Protein 1I4J (pdb70)

Radius of gyration: 19.35 Å; Cα contacts (8 Å, |Δi|>4): 471; chains: 2; bounding box: 38×65×51 Å

Sequence (220 aa):
MEAKAIARYVRISPRKVRLVVDLIRGKSLEEARNILRYTNKRGAYFVAKVLESAAANAVNNHDALEDRLYVKAAYVDEGPAVLPRARGRADIIKKRTSHITVILGEKHGKMEAKAIARYVRISPRKVRLVVDLIRGKSLEEARNILRYTNKRGAYFVAKVLESAAANAVNNHDALEDRLYVKAAYVDEGPAVLPRARGRADIIKKRTSHITVILGEKHGK

Nearest PDB structures (foldseek):
  1i4j-assembly1_B  TM=1.009E+00  e=7.864E-23  Thermus thermophilus
  6buw-assembly1_RW  TM=8.714E-01  e=1.299E-19  Thermus thermophilus HB8
  7nhn-assembly1_V  TM=8.881E-01  e=2.469E-14  Listeria monocytogenes EGD-e
  7asm-assembly1_Q  TM=8.779E-01  e=3.647E-14  Staphylococcus aureus
  6wru-assembly1_E  TM=8.868E-01  e=6.134E-14  Staphylococcus aureus

Organism: Thermus thermophilus (NCBI:txid274)

B-factor: mean 37.84, std 22.75, range [10.23, 116.81]

CATH classification: 3.90.470.10

InterPro domains:
  IPR001063 Large ribosomal subunit protein uL22 [PF00237] (5-107)
  IPR001063 Large ribosomal subunit protein uL22 [cd00336] (3-107)
  IPR005727 Large ribosomal subunit protein uL22, bacterial/chloroplast-type [MF_01331_B] (1-110)
  IPR005727 Large ribosomal subunit protein uL22, bacterial/chloroplast-type [TIGR01044] (5-106)
  IPR018260 Large ribosomal subunit protein uL22, conserved site [PS00464] (83-107)
  IPR036394 Ribosomal protein uL22 superfamily [G3DSA:3.90.470.10] (1-113)
  IPR036394 Ribosomal protein uL22 superfamily [SSF54843] (1-110)
  IPR047867 Large ribosomal subunit protein uL22, bacteria/organella [PTHR13501] (2-111)

Structure (mmCIF, N/CA/C/O backbone):
data_1I4J
#
_entry.id   1I4J
#
_cell.length_a   31.880
_cell.length_b   86.590
_cell.length_c   38.960
_cell.angle_alpha   90.00
_cell.angle_beta   104.47
_cell.angle_gamma   90.00
#
_symmetry.space_group_name_H-M   'P 1 21 1'
#
loop_
_entity.id
_entity.type
_entity.pdbx_description
1 polymer '50S RIBOSOMAL PROTEIN L22'
2 water water
#
loop_
_atom_site.group_PDB
_atom_site.id
_atom_site.type_symbol
_atom_site.label_atom_id
_atom_site.label_alt_id
_atom_site.label_comp_id
_atom_site.label_asym_id
_atom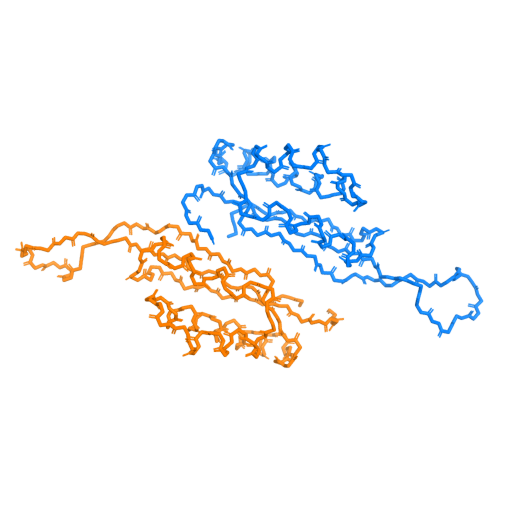_site.label_entity_id
_atom_site.label_seq_id
_atom_site.pdbx_PDB_ins_code
_atom_site.Cartn_x
_atom_site.Cartn_y
_atom_site.Cartn_z
_atom_site.occupancy
_atom_site.B_iso_or_equiv
_atom_site.auth_seq_id
_atom_site.auth_comp_id
_atom_site.auth_asym_id
_atom_site.auth_atom_id
_atom_site.pdbx_PDB_model_num
ATOM 1 N N . MET A 1 1 ? -46.659 5.205 0.191 1.00 29.86 1 MET A N 1
ATOM 2 C CA . MET A 1 1 ? -45.659 4.547 1.071 1.00 48.64 1 MET A CA 1
ATOM 3 C C . MET A 1 1 ? -44.495 5.492 1.306 1.00 45.76 1 MET A C 1
ATOM 4 O O . MET A 1 1 ? -43.401 5.281 0.783 1.00 61.30 1 MET A O 1
ATOM 9 N N . GLU A 1 2 ? -44.730 6.540 2.085 1.00 43.64 2 GLU A N 1
ATOM 10 C CA . GLU A 1 2 ? -43.673 7.498 2.367 1.00 44.03 2 GLU A CA 1
ATOM 11 C C . GLU A 1 2 ? -42.580 6.887 3.237 1.00 31.68 2 GLU A C 1
ATOM 12 O O . GLU A 1 2 ? -41.487 6.600 2.749 1.00 25.69 2 GLU A O 1
ATOM 18 N N . ALA A 1 3 ? -42.880 6.666 4.516 1.00 25.61 3 ALA A N 1
ATOM 19 C CA . ALA A 1 3 ? -41.890 6.099 5.431 1.00 21.23 3 ALA A CA 1
ATOM 20 C C . ALA A 1 3 ? -42.415 4.798 6.005 1.00 20.89 3 ALA A C 1
ATOM 21 O O . ALA A 1 3 ? -43.451 4.784 6.672 1.00 20.78 3 ALA A O 1
ATOM 23 N N . LYS A 1 4 ? -41.697 3.711 5.756 1.00 23.66 4 LYS A N 1
ATOM 24 C CA . LYS A 1 4 ? -42.127 2.397 6.226 1.00 26.39 4 LYS A CA 1
ATOM 25 C C . LYS A 1 4 ? -41.145 1.700 7.158 1.00 35.59 4 LYS A C 1
ATOM 26 O O . LYS A 1 4 ? -39.942 1.784 6.964 1.00 26.14 4 LYS A O 1
ATOM 32 N N . ALA A 1 5 ? -41.666 1.005 8.167 1.00 21.57 5 ALA A N 1
ATOM 33 C CA . ALA A 1 5 ? -40.814 0.242 9.085 1.00 20.52 5 ALA A CA 1
ATOM 34 C C . ALA A 1 5 ? -41.514 -1.095 9.303 1.00 21.75 5 ALA A C 1
ATOM 35 O O . ALA A 1 5 ? -42.741 -1.189 9.201 1.00 18.41 5 ALA A O 1
ATOM 37 N N . ILE A 1 6 ? -40.726 -2.129 9.570 1.00 18.39 6 ILE A N 1
ATOM 38 C CA . ILE A 1 6 ? -41.255 -3.460 9.756 1.00 27.10 6 ILE A CA 1
ATOM 39 C C . ILE A 1 6 ? -40.568 -4.120 10.930 1.00 25.79 6 ILE A C 1
ATOM 40 O O . ILE A 1 6 ? -39.386 -3.885 11.186 1.00 35.22 6 ILE A O 1
ATOM 45 N N . ALA A 1 7 ? -41.326 -4.931 11.651 1.00 22.73 7 ALA A N 1
ATOM 46 C CA . ALA A 1 7 ? -40.775 -5.692 12.757 1.00 22.24 7 ALA A CA 1
ATOM 47 C C . ALA A 1 7 ? -41.082 -7.115 12.346 1.00 24.06 7 ALA A C 1
ATOM 48 O O . ALA A 1 7 ? -42.237 -7.444 12.106 1.00 23.80 7 ALA A O 1
ATOM 50 N N . ARG A 1 8 ? -40.054 -7.955 12.253 1.00 26.06 8 ARG A N 1
ATOM 51 C CA . ARG A 1 8 ? -40.249 -9.345 11.856 1.00 24.23 8 ARG A CA 1
ATOM 52 C C . ARG A 1 8 ? -40.054 -10.303 13.026 1.00 27.87 8 ARG A C 1
ATOM 53 O O . ARG A 1 8 ? -39.370 -9.984 14.008 1.00 26.90 8 ARG A O 1
ATOM 61 N N . TYR A 1 9 ? -40.660 -11.480 12.905 1.00 27.07 9 TYR A N 1
ATOM 62 C CA . TYR A 1 9 ? -40.569 -12.534 13.915 1.00 32.03 9 TYR A CA 1
ATOM 63 C C . TYR A 1 9 ? -41.000 -12.151 15.331 1.00 33.46 9 TYR A C 1
ATOM 64 O O . TYR A 1 9 ? -40.333 -12.499 16.303 1.00 30.64 9 TYR A O 1
ATOM 73 N N . VAL A 1 10 ? -42.120 -11.445 15.446 1.00 23.00 10 VAL A N 1
ATOM 74 C CA . VAL A 1 10 ? -42.646 -11.039 16.751 1.00 19.59 10 VAL A CA 1
ATOM 75 C C . VAL A 1 10 ? -43.372 -12.257 17.299 1.00 22.49 10 VAL A C 1
ATOM 76 O O . VAL A 1 10 ? -44.261 -12.800 16.652 1.00 25.68 10 VAL A O 1
ATOM 80 N N . ARG A 1 11 ? -42.996 -12.696 18.493 1.00 24.34 11 ARG A N 1
ATOM 81 C CA . ARG A 1 11 ? -43.601 -13.892 19.039 1.00 29.73 11 ARG A CA 1
ATOM 82 C C . ARG A 1 11 ? -44.982 -13.747 19.645 1.00 30.50 11 ARG A C 1
ATOM 83 O O . ARG A 1 11 ? -45.227 -14.153 20.786 1.00 29.64 11 ARG A O 1
ATOM 91 N N . ILE A 1 12 ? -45.883 -13.164 18.864 1.00 26.11 12 ILE A N 1
ATOM 92 C CA . ILE A 1 12 ? -47.269 -13.000 19.278 1.00 24.69 12 ILE A CA 1
ATOM 93 C C . ILE A 1 12 ? -48.133 -13.405 18.098 1.00 26.78 12 ILE A C 1
ATOM 94 O O . ILE A 1 12 ? -47.798 -13.125 16.960 1.00 25.23 12 ILE A O 1
ATOM 99 N N . SER A 1 13 ? -49.235 -14.082 18.378 1.00 29.70 13 SER A N 1
ATOM 100 C CA . SER A 1 13 ? -50.151 -14.527 17.342 1.00 26.24 13 SER A CA 1
ATOM 101 C C . SER A 1 13 ? -50.698 -13.362 16.508 1.00 25.58 13 SER A C 1
ATOM 102 O O . SER A 1 13 ? -51.151 -12.356 17.052 1.00 25.31 13 SER A O 1
ATOM 105 N N . PRO A 1 14 ? -50.654 -13.492 15.174 1.00 24.31 14 PRO A N 1
ATOM 106 C CA . PRO A 1 14 ? -51.143 -12.482 14.229 1.00 22.50 14 PRO A CA 1
ATOM 107 C C . PRO A 1 14 ? -52.545 -11.998 14.613 1.00 25.02 14 PRO A C 1
ATOM 108 O O . PRO A 1 14 ? -52.833 -10.800 14.563 1.00 22.01 14 PRO A O 1
ATOM 112 N N . ARG A 1 15 ? -53.417 -12.937 14.985 1.00 27.58 15 ARG A N 1
ATOM 113 C CA . ARG A 1 15 ? -54.788 -12.592 15.357 1.00 28.76 15 ARG A CA 1
ATOM 114 C C . ARG A 1 15 ? -54.813 -11.578 16.509 1.00 31.63 15 ARG A C 1
ATOM 115 O O . ARG A 1 15 ? -55.625 -10.644 16.512 1.00 30.15 15 ARG A O 1
ATOM 123 N N . LYS A 1 16 ? -53.923 -11.761 17.477 1.00 24.34 16 LYS A N 1
ATOM 124 C CA . LYS A 1 16 ? -53.842 -10.847 18.612 1.00 30.14 16 LYS A CA 1
ATOM 125 C C . LYS A 1 16 ? -53.260 -9.489 18.228 1.00 26.30 16 LYS A C 1
ATOM 126 O O . LYS A 1 16 ? -53.767 -8.447 18.647 1.00 22.91 16 LYS A O 1
ATOM 132 N N . VAL A 1 17 ? -52.194 -9.491 17.434 1.00 19.28 17 VAL A N 1
ATOM 133 C CA . VAL A 1 17 ? -51.573 -8.226 17.033 1.00 27.77 17 VAL A CA 1
ATOM 134 C C . VAL A 1 17 ? -52.475 -7.411 16.104 1.00 21.43 17 VAL A C 1
ATOM 135 O O . VAL A 1 17 ? -52.432 -6.170 16.084 1.00 19.52 17 VAL A O 1
ATOM 139 N N . ARG A 1 18 ? -53.313 -8.104 15.341 1.00 16.51 18 ARG A N 1
ATOM 140 C CA . ARG A 1 18 ? -54.209 -7.410 14.424 1.00 23.98 18 ARG A CA 1
ATOM 141 C C . ARG A 1 18 ? -55.180 -6.496 15.146 1.00 22.14 18 ARG A C 1
ATOM 142 O O . ARG A 1 18 ? -55.548 -5.436 14.627 1.00 22.53 18 ARG A O 1
ATOM 150 N N . LEU A 1 19 ? -55.581 -6.905 16.347 1.00 26.50 19 LEU A N 1
ATOM 151 C CA . LEU A 1 19 ? -56.519 -6.127 17.142 1.00 29.29 19 LEU A CA 1
ATOM 152 C C . LEU A 1 19 ? -55.888 -4.794 17.531 1.00 36.31 19 LEU A C 1
ATOM 153 O O . LEU A 1 19 ? -56.592 -3.816 17.770 1.00 33.29 19 LEU A O 1
ATOM 158 N N . VAL A 1 20 ? -54.560 -4.760 17.594 1.00 17.36 20 VAL A N 1
ATOM 159 C CA . VAL A 1 20 ? -53.859 -3.530 17.949 1.00 17.34 20 VAL A CA 1
ATOM 160 C C . VAL A 1 20 ? -53.675 -2.613 16.744 1.00 23.62 20 VAL A C 1
ATOM 161 O O . VAL A 1 20 ? -53.965 -1.423 16.818 1.00 19.94 20 VAL A O 1
ATOM 165 N N . VAL A 1 21 ? -53.204 -3.153 15.623 1.00 25.03 21 VAL A N 1
ATOM 166 C CA . VAL A 1 21 ? -52.986 -2.301 14.459 1.00 21.79 21 VAL A CA 1
ATOM 167 C C . VAL A 1 21 ? -54.277 -1.700 13.927 1.00 20.20 21 VAL A C 1
ATOM 168 O O . VAL A 1 21 ? -54.264 -0.599 13.363 1.00 22.51 21 VAL A O 1
ATOM 172 N N . ASP A 1 22 ? -55.398 -2.403 14.117 1.00 21.97 22 ASP A N 1
ATOM 173 C CA . ASP A 1 22 ? -56.685 -1.884 13.660 1.00 23.99 22 ASP A CA 1
ATOM 174 C C . ASP A 1 22 ? -57.017 -0.560 14.372 1.00 26.51 22 ASP A C 1
ATOM 175 O O . ASP A 1 22 ? -57.703 0.295 13.816 1.00 28.78 22 ASP A O 1
ATOM 180 N N . LEU A 1 23 ? -56.528 -0.403 15.599 1.00 22.33 23 LEU A N 1
ATOM 181 C CA . LEU A 1 23 ? -56.785 0.797 16.404 1.00 20.19 23 LEU A CA 1
ATOM 182 C C . LEU A 1 23 ? -56.100 2.070 15.920 1.00 21.18 23 LEU A C 1
ATOM 183 O O . LEU A 1 23 ? -56.624 3.168 16.104 1.00 20.82 23 LEU A O 1
ATOM 188 N N . ILE A 1 24 ? -54.927 1.933 15.317 1.00 18.91 24 ILE A N 1
ATOM 189 C CA . ILE A 1 24 ? -54.182 3.112 14.881 1.00 18.60 24 ILE A CA 1
ATOM 190 C C . ILE A 1 24 ? -54.243 3.459 13.395 1.00 22.37 24 ILE A C 1
ATOM 191 O O . ILE A 1 24 ? -53.792 4.542 12.983 1.00 20.61 24 ILE A O 1
ATOM 196 N N . ARG A 1 25 ? -54.780 2.557 12.586 1.00 22.77 25 ARG A N 1
ATOM 197 C CA . ARG A 1 25 ? -54.851 2.820 11.154 1.00 25.40 25 ARG A CA 1
ATOM 198 C C . ARG A 1 25 ? -55.596 4.128 10.876 1.00 22.38 25 ARG A C 1
ATOM 199 O O . ARG A 1 25 ? -56.670 4.378 11.433 1.00 24.19 25 ARG A O 1
ATOM 207 N N . GLY A 1 26 ? -55.005 4.974 10.043 1.00 24.25 26 GLY A N 1
ATOM 208 C CA . GLY A 1 26 ? -55.635 6.235 9.688 1.00 25.20 26 GLY A CA 1
ATOM 209 C C . GLY A 1 26 ? -55.511 7.372 10.685 1.00 27.72 26 GLY A C 1
ATOM 210 O O . GLY A 1 26 ? -55.890 8.503 10.379 1.00 29.07 26 GLY A O 1
ATOM 211 N N . LYS A 1 27 ? -54.975 7.103 11.869 1.00 25.08 27 LYS A N 1
ATOM 212 C CA . LYS A 1 27 ? -54.847 8.161 12.876 1.00 23.26 27 LYS A CA 1
ATOM 213 C C . LYS A 1 27 ? -53.582 8.981 12.705 1.00 20.66 27 LYS A C 1
ATOM 214 O O . LYS A 1 27 ? -52.609 8.525 12.096 1.00 26.03 27 LYS A O 1
ATOM 220 N N . SER A 1 28 ? -53.586 10.186 13.264 1.00 22.53 28 SER A N 1
ATOM 221 C CA . SER A 1 28 ? -52.403 11.030 13.208 1.00 27.96 28 SER A CA 1
ATOM 222 C C . SER A 1 28 ? -51.365 10.327 14.082 1.00 22.19 28 SER A C 1
ATOM 223 O O . SER A 1 28 ? -51.719 9.513 14.940 1.00 21.30 28 SER A O 1
ATOM 226 N N . LEU A 1 29 ? -50.092 10.649 13.877 1.00 21.07 29 LEU A N 1
ATOM 227 C CA . LEU A 1 29 ? -49.037 10.031 14.663 1.00 30.42 29 LEU A CA 1
ATOM 228 C C . LEU A 1 29 ? -49.221 10.301 16.159 1.00 27.39 29 LEU A C 1
ATOM 229 O O . LEU A 1 29 ? -49.074 9.403 16.991 1.00 20.06 29 LEU A O 1
ATOM 234 N N . GLU A 1 30 ? -49.572 11.531 16.513 1.00 17.31 30 GLU A N 1
ATOM 235 C CA . GLU A 1 30 ? -49.720 11.858 17.927 1.00 20.91 30 GLU A CA 1
ATOM 236 C C . GLU A 1 30 ? -50.864 11.080 18.588 1.00 18.20 30 GLU A C 1
ATOM 237 O O . GLU A 1 30 ? -50.728 10.611 19.728 1.00 19.20 30 GLU A O 1
ATOM 243 N N . GLU A 1 31 ? -51.969 10.915 17.868 1.00 18.24 31 GLU A N 1
ATOM 244 C CA . GLU A 1 31 ? -53.108 10.199 18.430 1.00 17.34 31 GLU A CA 1
ATOM 245 C C . GLU A 1 31 ? -52.812 8.712 18.537 1.00 20.44 31 GLU A C 1
ATOM 246 O O . GLU A 1 31 ? -53.225 8.064 19.502 1.00 18.10 31 GLU A O 1
ATOM 252 N N . ALA A 1 32 ? -52.078 8.172 17.566 1.00 16.71 32 ALA A N 1
ATOM 253 C CA . ALA A 1 32 ? -51.732 6.757 17.610 1.00 16.15 32 ALA A CA 1
ATOM 254 C C . ALA A 1 32 ? -50.864 6.486 18.836 1.00 18.67 32 ALA A C 1
ATOM 255 O O . ALA A 1 32 ? -51.005 5.449 19.481 1.00 16.43 32 ALA A O 1
ATOM 257 N N . ARG A 1 33 ? -49.962 7.414 19.156 1.00 21.19 33 ARG A N 1
ATOM 258 C CA . ARG A 1 33 ? -49.105 7.243 20.326 1.00 21.50 33 ARG A CA 1
ATOM 259 C C . ARG A 1 33 ? -49.918 7.132 21.615 1.00 18.43 33 ARG A C 1
ATOM 260 O O . ARG A 1 33 ? -49.638 6.278 22.466 1.00 19.17 33 ARG A O 1
ATOM 268 N N . ASN A 1 34 ? -50.914 7.997 21.762 1.00 15.00 34 ASN A N 1
ATOM 269 C CA . ASN A 1 34 ? -51.765 7.997 22.949 1.00 15.92 34 ASN A CA 1
ATOM 270 C C . ASN A 1 34 ? -52.630 6.738 22.976 1.00 15.05 34 ASN A C 1
ATOM 271 O O . ASN A 1 34 ? -52.876 6.161 24.036 1.00 18.03 34 ASN A O 1
ATOM 276 N N . ILE A 1 35 ? -53.084 6.296 21.810 1.00 17.07 35 ILE A N 1
ATOM 277 C CA . ILE A 1 35 ? -53.904 5.094 21.760 1.00 20.43 35 ILE A CA 1
ATOM 278 C C . ILE A 1 35 ? -53.110 3.890 22.291 1.00 21.12 35 ILE A C 1
ATOM 279 O O . ILE A 1 35 ? -53.624 3.086 23.091 1.00 22.55 35 ILE A O 1
ATOM 284 N N . LEU A 1 36 ? -51.859 3.768 21.851 1.00 12.34 36 LEU A N 1
ATOM 285 C CA . LEU A 1 36 ? -51.025 2.652 22.266 1.00 16.47 36 LEU A CA 1
ATOM 286 C C . LEU A 1 36 ? -50.643 2.707 23.747 1.00 20.14 36 LEU A C 1
ATOM 287 O O . LEU A 1 36 ? -50.501 1.670 24.404 1.00 22.44 36 LEU A O 1
ATOM 292 N N . ARG A 1 37 ? -50.502 3.914 24.277 1.00 18.73 37 ARG A N 1
ATOM 293 C CA . ARG A 1 37 ? -50.139 4.084 25.671 1.00 20.82 37 ARG A CA 1
ATOM 294 C C . ARG A 1 37 ? -51.287 3.626 26.575 1.00 22.76 37 ARG A C 1
ATOM 295 O O . ARG A 1 37 ? -51.068 3.014 27.631 1.00 24.27 37 ARG A O 1
ATOM 303 N N . TYR A 1 38 ? -52.516 3.898 26.152 1.00 17.49 38 TYR A N 1
ATOM 304 C CA . TYR A 1 38 ? -53.680 3.534 26.964 1.00 23.45 38 TYR A CA 1
ATOM 305 C C . TYR A 1 38 ? -54.332 2.204 26.655 1.00 30.55 38 TYR A C 1
ATOM 306 O O . TYR A 1 38 ? -55.229 1.767 27.384 1.00 35.04 38 TYR A O 1
ATOM 315 N N . THR A 1 39 ? -53.902 1.545 25.588 1.00 22.08 39 THR A N 1
ATOM 316 C CA . THR A 1 39 ? -54.510 0.268 25.261 1.00 23.31 39 THR A CA 1
ATOM 317 C C . THR A 1 39 ? -53.854 -0.805 26.127 1.00 29.83 39 THR A C 1
ATOM 318 O O . THR A 1 39 ? -52.634 -0.801 26.334 1.00 39.54 39 THR A O 1
ATOM 322 N N . ASN A 1 40 ? -54.670 -1.713 26.644 1.00 30.06 40 ASN A N 1
ATOM 323 C CA . ASN A 1 40 ? -54.173 -2.782 27.494 1.00 30.41 40 ASN A CA 1
ATOM 324 C C . ASN A 1 40 ? -54.274 -4.125 26.775 1.00 34.71 40 ASN A C 1
ATOM 325 O O . ASN A 1 40 ? -54.818 -5.099 27.303 1.00 29.97 40 ASN A O 1
ATOM 330 N N . LYS A 1 41 ? -53.736 -4.161 25.561 1.00 27.83 41 LYS A N 1
ATOM 331 C CA . LYS A 1 41 ? -53.753 -5.366 24.734 1.00 28.64 41 LYS A CA 1
ATOM 332 C C . LYS A 1 41 ? -52.344 -5.851 24.480 1.00 34.47 41 LYS A C 1
ATOM 333 O O . LYS A 1 41 ? -51.422 -5.049 24.308 1.00 33.24 41 LYS A O 1
ATOM 339 N N . ARG A 1 42 ? -52.166 -7.167 24.444 1.00 29.62 42 ARG A N 1
ATOM 340 C CA . ARG A 1 42 ? -50.839 -7.699 24.198 1.00 34.04 42 ARG A CA 1
ATOM 341 C C . ARG A 1 42 ? -50.426 -7.326 22.790 1.00 28.84 42 ARG A C 1
ATOM 342 O O . ARG A 1 42 ? -51.239 -7.362 21.862 1.00 26.99 42 ARG A O 1
ATOM 350 N N . GLY A 1 43 ? -49.162 -6.949 22.640 1.00 26.10 43 GLY A N 1
ATOM 351 C CA . GLY A 1 43 ? -48.659 -6.569 21.331 1.00 23.59 43 GLY A CA 1
ATOM 352 C C . GLY A 1 43 ? -48.508 -5.064 21.158 1.00 21.51 43 GLY A C 1
ATOM 353 O O . GLY A 1 43 ? -47.833 -4.613 20.238 1.00 21.75 43 GLY A O 1
ATOM 354 N N . ALA A 1 44 ? -49.130 -4.288 22.039 1.00 20.57 44 ALA A N 1
ATOM 355 C CA . ALA A 1 44 ? -49.059 -2.837 21.971 1.00 26.23 44 ALA A CA 1
ATOM 356 C C . ALA A 1 44 ? -47.614 -2.344 21.954 1.00 23.76 44 ALA A C 1
ATOM 357 O O . ALA A 1 44 ? -47.278 -1.409 21.224 1.00 19.97 44 ALA A O 1
ATOM 359 N N . TYR A 1 45 ? -46.758 -2.964 22.761 1.00 21.15 45 TYR A N 1
ATOM 360 C CA . TYR A 1 45 ? -45.360 -2.555 22.802 1.00 22.92 45 TYR A CA 1
ATOM 361 C C . TYR A 1 45 ? -44.633 -2.723 21.469 1.00 16.34 45 TYR A C 1
ATOM 362 O O . TYR A 1 45 ? -43.871 -1.855 21.062 1.00 21.32 45 TYR A O 1
ATOM 371 N N . PHE A 1 46 ? -44.855 -3.849 20.797 1.00 17.45 46 PHE A N 1
ATOM 372 C CA . PHE A 1 46 ? -44.176 -4.105 19.543 1.00 15.80 46 PHE A CA 1
ATOM 373 C C . PHE A 1 46 ? -44.702 -3.176 18.453 1.00 17.47 46 PHE A C 1
ATOM 374 O O . PHE A 1 46 ? -43.945 -2.722 17.605 1.00 18.74 46 PHE A O 1
ATOM 382 N N . VAL A 1 47 ? -45.995 -2.880 18.490 1.00 17.70 47 VAL A N 1
ATOM 383 C CA . VAL A 1 47 ? -46.563 -1.972 17.496 1.00 12.67 47 VAL A CA 1
ATOM 384 C C . VAL A 1 47 ? -45.988 -0.572 17.722 1.00 14.71 47 VAL A C 1
ATOM 385 O O . VAL A 1 47 ? -45.653 0.145 16.776 1.00 18.37 47 VAL A O 1
ATOM 389 N N . ALA A 1 48 ? -45.871 -0.193 18.989 1.00 12.20 48 ALA A N 1
ATOM 390 C CA . ALA A 1 48 ? -45.359 1.124 19.330 1.00 10.23 48 ALA A CA 1
ATOM 391 C C . ALA A 1 48 ? -43.927 1.255 18.825 1.00 15.33 48 ALA A C 1
ATOM 392 O O . ALA A 1 48 ? -43.520 2.313 18.341 1.00 18.12 48 ALA A O 1
ATOM 394 N N . LYS A 1 49 ? -43.160 0.175 18.946 1.00 12.97 49 LYS A N 1
ATOM 395 C CA . LYS A 1 49 ? -41.770 0.215 18.520 1.00 20.09 49 LYS A CA 1
ATOM 396 C C . LYS A 1 49 ? -41.648 0.417 17.023 1.00 19.91 49 LYS A C 1
ATOM 397 O O . LYS A 1 49 ? -40.789 1.174 16.557 1.00 17.32 49 LYS A O 1
ATOM 403 N N . VAL A 1 50 ? -42.468 -0.296 16.260 1.00 14.12 50 VAL A N 1
ATOM 404 C CA . VAL A 1 50 ? -42.436 -0.140 14.805 1.00 11.96 50 VAL A CA 1
ATOM 405 C C . VAL A 1 50 ? -42.888 1.275 14.422 1.00 16.44 50 VAL A C 1
ATOM 406 O O . VAL A 1 50 ? -42.306 1.897 13.532 1.00 20.32 50 VAL A O 1
ATOM 410 N N . LEU A 1 51 ? -43.903 1.800 15.106 1.00 14.67 51 LEU A N 1
ATOM 411 C CA . LEU A 1 51 ? -44.395 3.154 14.816 1.00 14.61 51 LEU A CA 1
ATOM 412 C C . LEU A 1 51 ? -43.329 4.207 15.066 1.00 25.61 51 LEU A C 1
ATOM 413 O O . LEU A 1 51 ? -43.175 5.174 14.303 1.00 21.86 51 LEU A O 1
ATOM 418 N N . GLU A 1 52 ? -42.593 4.034 16.152 1.00 23.14 52 GLU A N 1
ATOM 419 C CA . GLU A 1 52 ? -41.557 4.986 16.474 1.00 18.49 52 GLU A CA 1
ATOM 420 C C . GLU A 1 52 ? -40.398 4.854 15.496 1.00 17.19 52 GLU A C 1
ATOM 421 O O . GLU A 1 52 ? -39.734 5.838 15.198 1.00 17.23 52 GLU A O 1
ATOM 427 N N . SER A 1 53 ? -40.156 3.656 14.974 1.00 16.73 53 SER A N 1
ATOM 428 C CA . SER A 1 53 ? -39.053 3.525 14.016 1.00 20.69 53 SER A CA 1
ATOM 429 C C . SER A 1 53 ? -39.422 4.238 12.732 1.00 23.69 53 SER A C 1
ATOM 430 O O . SER A 1 53 ? -38.597 4.914 12.113 1.00 19.36 53 SER A O 1
ATOM 433 N N . ALA A 1 54 ? -40.674 4.077 12.332 1.00 17.17 54 ALA A N 1
ATOM 434 C CA . ALA A 1 54 ? -41.169 4.708 11.126 1.00 21.53 54 ALA A CA 1
ATOM 435 C C . ALA A 1 54 ? -41.154 6.220 11.302 1.00 17.72 54 ALA A C 1
ATOM 436 O O . ALA A 1 54 ? -40.818 6.944 10.372 1.00 19.39 54 ALA A O 1
ATOM 438 N N . ALA A 1 55 ? -41.557 6.699 12.479 1.00 14.92 55 ALA A N 1
ATOM 439 C CA . ALA A 1 55 ? -41.574 8.132 12.742 1.00 19.01 55 ALA A CA 1
ATOM 440 C C . ALA A 1 55 ? -40.146 8.699 12.688 1.00 18.22 55 ALA A C 1
ATOM 441 O O . ALA A 1 55 ? -39.924 9.746 12.084 1.00 19.94 55 ALA A O 1
ATOM 443 N N . ALA A 1 56 ? -39.186 8.012 13.302 1.00 21.39 56 ALA A N 1
ATOM 444 C CA . ALA A 1 56 ? -37.800 8.502 13.263 1.00 23.08 56 ALA A CA 1
ATOM 445 C C . ALA A 1 56 ? -37.293 8.591 11.818 1.00 21.01 56 ALA A C 1
ATOM 446 O O . ALA A 1 56 ? -36.641 9.555 11.446 1.00 27.23 56 ALA A O 1
ATOM 448 N N . ASN A 1 57 ? -37.598 7.583 11.011 1.00 21.12 57 ASN A N 1
ATOM 449 C CA . ASN A 1 57 ? -37.158 7.575 9.617 1.00 27.71 57 ASN A CA 1
ATOM 450 C C . ASN A 1 57 ? -37.823 8.704 8.825 1.00 25.57 57 ASN A C 1
ATOM 451 O O . ASN A 1 57 ? -37.178 9.373 8.016 1.00 25.97 57 ASN A O 1
ATOM 456 N N . ALA A 1 58 ? -39.111 8.934 9.081 1.00 18.50 58 ALA A N 1
ATOM 457 C CA . ALA A 1 58 ? -39.849 9.981 8.374 1.00 21.03 58 ALA A CA 1
ATOM 458 C C . ALA A 1 58 ? -39.288 11.385 8.636 1.00 23.67 58 ALA A C 1
ATOM 459 O O . ALA A 1 58 ? -39.078 12.174 7.711 1.00 24.70 58 ALA A O 1
ATOM 461 N N . VAL A 1 59 ? -39.044 11.676 9.905 1.00 21.34 59 VAL A N 1
ATOM 462 C CA . VAL A 1 59 ? -38.557 12.988 10.318 1.00 26.34 59 VAL A CA 1
ATOM 463 C C . VAL A 1 59 ? -37.067 13.208 10.110 1.00 27.33 59 VAL A C 1
ATOM 464 O O . VAL A 1 59 ? -36.663 14.276 9.662 1.00 29.93 59 VAL A O 1
ATOM 468 N N . ASN A 1 60 ? -36.253 12.200 10.406 1.00 21.68 60 ASN A N 1
ATOM 469 C CA . ASN A 1 60 ? -34.807 12.339 10.268 1.00 31.53 60 ASN A CA 1
ATOM 470 C C . ASN A 1 60 ? -34.255 12.201 8.857 1.00 33.68 60 ASN A C 1
ATOM 471 O O . ASN A 1 60 ? -33.303 12.888 8.492 1.00 34.27 60 ASN A O 1
ATOM 476 N N . ASN A 1 61 ? -34.843 11.312 8.069 1.00 29.39 61 ASN A N 1
ATOM 477 C CA . ASN A 1 61 ? -34.356 11.071 6.720 1.00 33.03 61 ASN A CA 1
ATOM 478 C C . ASN A 1 61 ? -35.231 11.638 5.616 1.00 34.94 61 ASN A C 1
ATOM 479 O O . ASN A 1 61 ? -34.725 12.172 4.633 1.00 38.66 61 ASN A O 1
ATOM 484 N N . HIS A 1 62 ? -36.542 11.529 5.768 1.00 27.27 62 HIS A N 1
ATOM 485 C CA . HIS A 1 62 ? -37.445 12.030 4.737 1.00 26.44 62 HIS A CA 1
ATOM 486 C C . HIS A 1 62 ? -37.833 13.480 4.886 1.00 31.26 62 HIS A C 1
ATOM 487 O O . HIS A 1 62 ? -38.645 13.981 4.114 1.00 41.11 62 HIS A O 1
ATOM 494 N N . ASP A 1 63 ? -37.278 14.152 5.885 1.00 36.76 63 ASP A N 1
ATOM 495 C CA . ASP A 1 63 ? -37.591 15.558 6.098 1.00 42.24 63 ASP A CA 1
ATOM 496 C C . ASP A 1 63 ? -39.095 15.818 6.183 1.00 46.57 63 ASP A C 1
ATOM 497 O O . ASP A 1 63 ? -39.562 16.878 5.779 1.00 40.11 63 ASP A O 1
ATOM 502 N N . ALA A 1 64 ? -39.856 14.853 6.690 1.00 38.86 64 ALA A N 1
ATOM 503 C CA . ALA A 1 64 ? -41.302 15.034 6.821 1.00 34.23 64 ALA A CA 1
ATOM 504 C C . ALA A 1 64 ? -41.554 15.707 8.164 1.00 31.52 64 ALA A C 1
ATOM 505 O O . ALA A 1 64 ? -40.718 15.606 9.066 1.00 27.21 64 ALA A O 1
ATOM 507 N N . LEU A 1 65 ? -42.696 16.389 8.294 1.00 33.83 65 LEU A N 1
ATOM 508 C CA . LEU A 1 65 ? -43.058 17.096 9.528 1.00 37.28 65 LEU A CA 1
ATOM 509 C C . LEU A 1 65 ? -43.887 16.223 10.456 1.00 41.93 65 LEU A C 1
ATOM 510 O O . LEU A 1 65 ? -44.964 15.765 10.075 1.00 37.00 65 LEU A O 1
ATOM 515 N N . GLU A 1 66 ? -43.410 16.030 11.683 1.00 38.22 66 GLU A N 1
ATOM 516 C CA . GLU A 1 66 ? -44.118 15.189 12.639 1.00 44.39 66 GLU A CA 1
ATOM 517 C C . GLU A 1 66 ? -45.595 15.573 12.829 1.00 46.48 66 GLU A C 1
ATOM 518 O O . GLU A 1 66 ? -46.455 14.700 12.996 1.00 39.95 66 GLU A O 1
ATOM 524 N N . ASP A 1 67 ? -45.900 16.867 12.777 1.00 40.21 67 ASP A N 1
ATOM 525 C CA . ASP A 1 67 ? -47.277 17.325 12.963 1.00 41.77 67 ASP A CA 1
ATOM 526 C C . ASP A 1 67 ? -48.224 16.946 11.827 1.00 35.57 67 ASP A C 1
ATOM 527 O O . ASP A 1 67 ? -49.449 17.043 11.973 1.00 36.18 67 ASP A O 1
ATOM 532 N N . ARG A 1 68 ? -47.679 16.515 10.694 1.00 26.51 68 ARG A N 1
ATOM 533 C CA . ARG A 1 68 ? -48.538 16.148 9.567 1.00 29.41 68 ARG A CA 1
ATOM 534 C C . ARG A 1 68 ? -48.578 14.652 9.288 1.00 26.55 68 ARG A C 1
ATOM 535 O O . ARG A 1 68 ? -49.329 14.196 8.425 1.00 28.02 68 ARG A O 1
ATOM 543 N N . LEU A 1 69 ? -47.770 13.890 10.013 1.00 27.73 69 LEU A N 1
ATOM 544 C CA . LEU A 1 69 ? -47.709 12.446 9.808 1.00 24.19 69 LEU A CA 1
ATOM 545 C C . LEU A 1 69 ? -48.947 11.723 10.307 1.00 26.93 69 LEU A C 1
ATOM 546 O O . LEU A 1 69 ? -49.511 12.080 11.341 1.00 28.26 69 LEU A O 1
ATOM 551 N N . TYR A 1 70 ? -49.368 10.711 9.557 1.00 20.97 70 TYR A N 1
ATOM 552 C CA . TYR A 1 70 ? -50.506 9.890 9.944 1.00 22.56 70 TYR A CA 1
ATOM 553 C C . TYR A 1 70 ? -50.220 8.463 9.482 1.00 18.61 70 TYR A C 1
ATOM 554 O O . TYR A 1 70 ? -49.382 8.245 8.602 1.00 18.59 70 TYR A O 1
ATOM 563 N N . VAL A 1 71 ? -50.896 7.492 10.087 1.00 19.18 71 VAL A N 1
ATOM 564 C CA . VAL A 1 71 ? -50.696 6.084 9.732 1.00 16.06 71 VAL A CA 1
ATOM 565 C C . VAL A 1 71 ? -51.509 5.734 8.479 1.00 22.25 71 VAL A C 1
ATOM 566 O O . VAL A 1 71 ? -52.703 5.446 8.570 1.00 19.35 71 VAL A O 1
ATOM 570 N N . LYS A 1 72 ? -50.858 5.764 7.316 1.00 20.07 72 LYS A N 1
ATOM 571 C CA . LYS A 1 72 ? -51.536 5.461 6.060 1.00 19.10 72 LYS A CA 1
ATOM 572 C C . LYS A 1 72 ? -51.907 4.003 6.008 1.00 21.56 72 LYS A C 1
ATOM 573 O O . LYS A 1 72 ? -52.948 3.642 5.476 1.00 18.08 72 LYS A O 1
ATOM 579 N N . ALA A 1 73 ? -51.026 3.153 6.524 1.00 19.38 73 ALA A N 1
ATOM 580 C CA . ALA A 1 73 ? -51.293 1.716 6.517 1.00 18.97 73 ALA A CA 1
ATOM 581 C C . ALA A 1 73 ? -50.587 1.047 7.673 1.00 21.52 73 ALA A C 1
ATOM 582 O O . ALA A 1 73 ? -49.538 1.513 8.122 1.00 18.63 73 ALA A O 1
ATOM 584 N N . ALA A 1 74 ? -51.183 -0.036 8.154 1.00 21.80 74 ALA A N 1
ATOM 585 C CA . ALA A 1 74 ? -50.619 -0.818 9.247 1.00 20.31 74 ALA A CA 1
ATOM 586 C C . ALA A 1 74 ? -51.244 -2.195 9.120 1.00 20.32 74 ALA A C 1
ATOM 587 O O . ALA A 1 74 ? -52.477 -2.338 9.146 1.00 19.17 74 ALA A O 1
ATOM 589 N N . TYR A 1 75 ? -50.413 -3.213 8.973 1.00 16.20 75 TYR A N 1
ATOM 590 C CA . TYR A 1 75 ? -50.950 -4.566 8.835 1.00 15.40 75 TYR A CA 1
ATOM 591 C C . TYR A 1 75 ? -49.998 -5.609 9.371 1.00 15.66 75 TYR A C 1
ATOM 592 O O . TYR A 1 75 ? -48.829 -5.323 9.638 1.00 20.42 75 TYR A O 1
ATOM 601 N N . VAL A 1 76 ? -50.503 -6.827 9.498 1.00 19.06 76 VAL A N 1
ATOM 602 C CA . VAL A 1 76 ? -49.731 -7.927 10.052 1.00 16.61 76 VAL A CA 1
ATOM 603 C C . VAL A 1 76 ? -49.701 -9.122 9.107 1.00 23.03 76 VAL A C 1
ATOM 604 O O . VAL A 1 76 ? -50.735 -9.520 8.565 1.00 19.55 76 VAL A O 1
ATOM 608 N N . ASP A 1 77 ? -48.520 -9.695 8.906 1.00 18.80 77 ASP A N 1
ATOM 609 C CA . ASP A 1 77 ? -48.416 -10.873 8.055 1.00 17.80 77 ASP A CA 1
ATOM 610 C C . ASP A 1 77 ? -48.066 -12.052 8.942 1.00 29.61 77 ASP A C 1
ATOM 611 O O . ASP A 1 77 ? -47.480 -11.871 10.005 1.00 21.08 77 ASP A O 1
ATOM 616 N N . GLU A 1 78 ? -48.433 -13.257 8.522 1.00 22.09 78 GLU A N 1
ATOM 617 C CA . GLU A 1 78 ? -48.118 -14.442 9.307 1.00 21.84 78 GLU A CA 1
ATOM 618 C C . GLU A 1 78 ? -46.651 -14.812 9.164 1.00 27.63 78 GLU A C 1
ATOM 619 O O . GLU A 1 78 ? -46.118 -14.856 8.050 1.00 25.71 78 GLU A O 1
ATOM 625 N N . GLY A 1 79 ? -45.988 -15.080 10.284 1.00 23.19 79 GLY A N 1
ATOM 626 C CA . GLY A 1 79 ? -44.585 -15.454 10.207 1.00 21.37 79 GLY A CA 1
ATOM 627 C C . GLY A 1 79 ? -44.402 -16.945 10.459 1.00 23.49 79 GLY A C 1
ATOM 628 O O . GLY A 1 79 ? -45.383 -17.702 10.466 1.00 23.30 79 GLY A O 1
ATOM 629 N N . PRO A 1 80 ? -43.156 -17.396 10.665 1.00 24.20 80 PRO A N 1
ATOM 630 C CA . PRO A 1 80 ? -42.847 -18.805 10.921 1.00 23.72 80 PRO A CA 1
ATOM 631 C C . PRO A 1 80 ? -43.617 -19.338 12.124 1.00 25.47 80 PRO A C 1
ATOM 632 O O . PRO A 1 80 ? -43.993 -18.590 13.026 1.00 21.92 80 PRO A O 1
ATOM 636 N N . ALA A 1 81 ? -43.854 -20.641 12.121 1.00 22.47 81 ALA A N 1
ATOM 637 C CA . ALA A 1 81 ? -44.568 -21.298 13.200 1.00 27.63 81 ALA A CA 1
ATOM 638 C C . ALA A 1 81 ? -43.655 -21.660 14.361 1.00 26.33 81 ALA A C 1
ATOM 639 O O . ALA A 1 81 ? -42.432 -21.691 14.230 1.00 22.61 81 ALA A O 1
ATOM 641 N N . VAL A 1 82 ? -44.267 -21.930 15.506 1.00 20.30 85 VAL A N 1
ATOM 642 C CA . VAL A 1 82 ? -43.525 -22.371 16.682 1.00 25.78 85 VAL A CA 1
ATOM 643 C C . VAL A 1 82 ? -44.100 -23.750 17.022 1.00 24.16 85 VAL A C 1
ATOM 644 O O . VAL A 1 82 ? -45.321 -23.907 17.102 1.00 24.85 85 VAL A O 1
ATOM 648 N N . LEU A 1 83 ? -43.236 -24.752 17.191 1.00 21.99 86 LEU A N 1
ATOM 649 C CA . LEU A 1 83 ? -43.704 -26.087 17.541 1.00 25.50 86 LEU A CA 1
ATOM 650 C C . LEU A 1 83 ? -43.969 -26.195 19.058 1.00 23.27 86 LEU A C 1
ATOM 651 O O . LEU A 1 83 ? -43.457 -25.394 19.842 1.00 25.76 86 LEU A O 1
ATOM 656 N N . PRO A 1 84 ? -44.762 -27.197 19.485 1.00 23.53 87 PRO A N 1
ATOM 657 C CA . PRO A 1 84 ? -45.115 -27.433 20.895 1.00 30.31 87 PRO A CA 1
ATOM 658 C C . PRO A 1 84 ? -43.927 -27.769 21.796 1.00 32.47 87 PRO A C 1
ATOM 659 O O . PRO A 1 84 ? -43.991 -27.581 23.008 1.00 28.86 87 PRO A O 1
ATOM 663 N N . ARG A 1 85 ? -42.856 -28.281 21.200 1.00 25.03 88 ARG A N 1
ATOM 664 C CA . ARG A 1 85 ? -41.653 -28.651 21.941 1.00 22.65 88 ARG A CA 1
ATOM 665 C C . ARG A 1 85 ? -40.425 -28.471 21.061 1.00 28.17 88 ARG A C 1
ATOM 666 O O . ARG A 1 85 ? -40.513 -28.602 19.846 1.00 29.68 88 ARG A O 1
ATOM 674 N N . ALA A 1 86 ? -39.274 -28.198 21.677 1.00 30.94 89 ALA A N 1
ATOM 675 C CA . ALA A 1 86 ? -38.041 -27.979 20.926 1.00 29.34 89 ALA A CA 1
ATOM 676 C C . ALA A 1 86 ? -37.417 -29.266 20.386 1.00 29.25 89 ALA A C 1
ATOM 677 O O . ALA A 1 86 ? -36.727 -29.250 19.364 1.00 29.56 89 ALA A O 1
ATOM 679 N N . ARG A 1 87 ? -37.643 -30.382 21.067 1.00 21.06 90 ARG A N 1
ATOM 680 C CA . ARG A 1 87 ? -37.095 -31.635 20.583 1.00 25.06 90 ARG A CA 1
ATOM 681 C C . ARG A 1 87 ? -38.115 -32.758 20.653 1.00 26.90 90 ARG A C 1
ATOM 682 O O . ARG A 1 87 ? -39.092 -32.671 21.390 1.00 26.02 90 ARG A O 1
ATOM 690 N N . GLY A 1 88 ? -37.878 -33.809 19.873 1.00 22.35 91 GLY A N 1
ATOM 691 C CA . GLY A 1 88 ? -38.779 -34.942 19.844 1.00 26.22 91 GLY A CA 1
ATOM 692 C C . GLY A 1 88 ? -39.875 -34.759 18.804 1.00 21.97 91 GLY A C 1
ATOM 693 O O . GLY A 1 88 ? -39.990 -33.704 18.190 1.00 21.65 91 GLY A O 1
ATOM 694 N N . ARG A 1 89 ? -40.682 -35.790 18.604 1.00 22.50 92 ARG A N 1
ATOM 695 C CA . ARG A 1 89 ? -41.765 -35.722 17.633 1.00 30.41 92 ARG A CA 1
ATOM 696 C C . ARG A 1 89 ? -42.782 -34.617 17.952 1.00 28.26 92 ARG A C 1
ATOM 697 O O . ARG A 1 89 ? -43.092 -34.362 19.117 1.00 24.06 92 ARG A O 1
ATOM 705 N N . ALA A 1 90 ? -43.286 -33.963 16.906 1.00 25.51 93 ALA A N 1
ATOM 706 C CA . ALA A 1 90 ? -44.300 -32.920 17.033 1.00 26.27 93 ALA A CA 1
ATOM 707 C C . ALA A 1 90 ? -45.299 -33.210 15.924 1.00 20.63 93 ALA A C 1
ATOM 708 O O . ALA A 1 90 ? -44.901 -33.556 14.807 1.00 24.27 93 ALA A O 1
ATOM 710 N N . ASP A 1 91 ? -46.585 -33.098 16.241 1.00 21.10 94 ASP A N 1
ATOM 711 C CA . ASP A 1 91 ? -47.641 -33.375 15.286 1.00 22.14 94 ASP A CA 1
ATOM 712 C C . ASP A 1 91 ? -48.636 -32.237 15.107 1.00 23.54 94 ASP A C 1
ATOM 713 O O . ASP A 1 91 ? -49.696 -32.424 14.511 1.00 23.81 94 ASP A O 1
ATOM 718 N N . ILE A 1 92 ? -48.287 -31.055 15.609 1.00 18.14 95 ILE A N 1
ATOM 719 C CA . ILE A 1 92 ? -49.160 -29.898 15.481 1.00 19.35 95 ILE A CA 1
ATOM 720 C C . ILE A 1 92 ? -48.346 -28.629 15.694 1.00 21.36 95 ILE A C 1
ATOM 721 O O . ILE A 1 92 ? -47.276 -28.667 16.284 1.00 25.11 95 ILE A O 1
ATOM 726 N N . ILE A 1 93 ? -48.857 -27.511 15.185 1.00 19.66 96 ILE A N 1
ATOM 727 C CA . ILE A 1 93 ? -48.200 -26.213 15.337 1.00 23.35 96 ILE A CA 1
ATOM 728 C C . ILE A 1 93 ? -48.826 -25.572 16.555 1.00 23.78 96 ILE A C 1
ATOM 729 O O . ILE A 1 93 ? -50.042 -25.594 16.701 1.00 32.16 96 ILE A O 1
ATOM 734 N N . LYS A 1 94 ? -47.998 -25.017 17.438 1.00 18.63 97 LYS A N 1
ATOM 735 C CA . LYS A 1 94 ? -48.495 -24.383 18.655 1.00 27.85 97 LYS A CA 1
ATOM 736 C C . LYS A 1 94 ? -49.119 -23.030 18.318 1.00 35.98 97 LYS A C 1
ATOM 737 O O . LYS A 1 94 ? -50.273 -22.754 18.656 1.00 28.94 97 LYS A O 1
ATOM 743 N N . LYS A 1 95 ? -48.344 -22.188 17.645 1.00 31.57 98 LYS A N 1
ATOM 744 C CA . LYS A 1 95 ? -48.812 -20.865 17.257 1.00 33.99 98 LYS A CA 1
ATOM 745 C C . LYS A 1 95 ? -47.956 -20.366 16.115 1.00 27.05 98 LYS A C 1
ATOM 746 O O . LYS A 1 95 ? -46.991 -21.018 15.729 1.00 23.82 98 LYS A O 1
ATOM 752 N N . ARG A 1 96 ? -48.317 -19.209 15.573 1.00 27.01 99 ARG A N 1
ATOM 753 C CA . ARG A 1 96 ? -47.556 -18.608 14.486 1.00 26.41 99 ARG A CA 1
ATOM 754 C C . ARG A 1 96 ? -47.008 -17.279 15.015 1.00 31.07 99 ARG A C 1
ATOM 755 O O . ARG A 1 96 ? -47.564 -16.701 15.959 1.00 25.37 99 ARG A O 1
ATOM 763 N N . THR A 1 97 ? -45.909 -16.811 14.436 1.00 24.85 100 THR A N 1
ATOM 764 C CA . THR A 1 97 ? -45.330 -15.534 14.851 1.00 20.27 100 THR A CA 1
ATOM 765 C C . THR A 1 97 ? -45.882 -14.500 13.870 1.00 22.41 100 THR A C 1
ATOM 766 O O . THR A 1 97 ? -46.656 -14.841 12.978 1.00 21.33 100 THR A O 1
ATOM 770 N N . SER A 1 98 ? -45.492 -13.239 14.013 1.00 20.31 101 SER A N 1
ATOM 771 C CA . SER A 1 98 ? -46.022 -12.239 13.089 1.00 22.62 101 SER A CA 1
ATOM 772 C C . SER A 1 98 ? -45.004 -11.185 12.671 1.00 23.51 101 SER A C 1
ATOM 773 O O . SER A 1 98 ? -44.008 -10.960 13.364 1.00 22.94 101 SER A O 1
ATOM 776 N N . HIS A 1 99 ? -45.260 -10.577 11.512 1.00 16.49 102 HIS A N 1
ATOM 777 C CA . HIS A 1 99 ? -44.438 -9.505 10.959 1.00 13.39 102 HIS A CA 1
ATOM 778 C C . HIS A 1 99 ? -45.365 -8.297 10.945 1.00 20.27 102 HIS A C 1
ATOM 779 O O . HIS A 1 99 ? -46.483 -8.386 10.455 1.00 20.49 102 HIS A O 1
ATOM 786 N N . ILE A 1 100 ? -44.905 -7.169 11.461 1.00 15.76 103 ILE A N 1
ATOM 787 C CA . ILE A 1 100 ? -45.767 -6.008 11.517 1.00 17.32 103 ILE A CA 1
ATOM 788 C C . ILE A 1 100 ? -45.197 -4.891 10.670 1.00 19.26 103 ILE A C 1
ATOM 789 O O . ILE A 1 100 ? -44.006 -4.582 10.749 1.00 22.29 103 ILE A O 1
ATOM 794 N N . THR A 1 101 ? -46.056 -4.315 9.831 1.00 18.54 104 THR A N 1
ATOM 795 C CA . THR A 1 101 ? -45.661 -3.212 8.966 1.00 19.66 104 THR A CA 1
ATOM 796 C C . THR A 1 101 ? -46.470 -1.952 9.270 1.00 23.99 104 THR A C 1
ATOM 797 O O . THR A 1 101 ? -47.670 -2.025 9.548 1.00 19.18 104 THR A O 1
ATOM 801 N N . VAL A 1 102 ? -45.789 -0.804 9.253 1.00 19.15 105 VAL A N 1
ATOM 802 C CA . VAL A 1 102 ? -46.439 0.484 9.445 1.00 20.15 105 VAL A CA 1
ATOM 803 C C . VAL A 1 102 ? -45.887 1.430 8.376 1.00 17.04 105 VAL A C 1
ATOM 804 O O . VAL A 1 102 ? -44.670 1.514 8.159 1.00 18.41 105 VAL A O 1
ATOM 808 N N . ILE A 1 103 ? -46.785 2.141 7.715 1.00 15.53 106 ILE A N 1
ATOM 809 C CA . ILE A 1 103 ? -46.396 3.101 6.678 1.00 14.39 106 ILE A CA 1
ATOM 810 C C . ILE A 1 103 ? -46.959 4.465 7.037 1.00 18.84 106 ILE A C 1
ATOM 811 O O . ILE A 1 103 ? -48.169 4.616 7.220 1.00 19.11 106 ILE A O 1
ATOM 816 N N . LEU A 1 104 ? -46.076 5.453 7.178 1.00 15.20 107 LEU A N 1
ATOM 817 C CA . LEU A 1 104 ? -46.510 6.788 7.519 1.00 15.41 107 LEU A CA 1
ATOM 818 C C . LEU A 1 104 ? -46.435 7.674 6.285 1.00 23.54 107 LEU A C 1
ATOM 819 O O . LEU A 1 104 ? -45.579 7.476 5.429 1.00 22.16 107 LEU A O 1
ATOM 824 N N . GLY A 1 105 ? -47.332 8.650 6.229 1.00 23.77 108 GLY A N 1
ATOM 825 C CA . GLY A 1 105 ? -47.381 9.586 5.116 1.00 26.75 108 GLY A CA 1
ATOM 826 C C . GLY A 1 105 ? -47.810 10.932 5.656 1.00 35.02 108 GLY A C 1
ATOM 827 O O . GLY A 1 105 ? -48.207 11.029 6.812 1.00 23.45 108 GLY A O 1
ATOM 828 N N . GLU A 1 106 ? -47.726 11.980 4.843 1.00 30.37 109 GLU A N 1
ATOM 829 C CA . GLU A 1 106 ? -48.120 13.296 5.319 1.00 33.21 109 GLU A CA 1
ATOM 830 C C . GLU A 1 106 ? -49.569 13.643 4.979 1.00 45.68 109 GLU A C 1
ATOM 831 O O . GLU A 1 106 ? -50.091 13.236 3.941 1.00 43.88 109 GLU A O 1
ATOM 837 N N . LYS A 1 107 ? -50.193 14.379 5.900 1.00 47.52 110 LYS A N 1
ATOM 838 C CA . LYS A 1 107 ? -51.579 14.859 5.849 1.00 64.85 110 LYS A CA 1
ATOM 839 C C . LYS A 1 107 ? -52.577 14.264 4.848 1.00 75.75 110 LYS A C 1
ATOM 840 O O . LYS A 1 107 ? -52.625 13.054 4.637 1.00 80.28 110 LYS A O 1
ATOM 846 N N . HIS A 1 108 ? -53.388 15.151 4.266 1.00 86.44 111 HIS A N 1
ATOM 847 C CA . HIS A 1 108 ? -54.440 14.831 3.297 1.00 90.87 111 HIS A CA 1
ATOM 848 C C . HIS A 1 108 ? -54.469 13.436 2.687 1.00 92.55 111 HIS A C 1
ATOM 849 O O . HIS A 1 108 ? -53.436 12.856 2.351 1.00 93.54 111 HIS A O 1
ATOM 856 N N . GLY A 1 109 ? -55.685 12.919 2.529 1.00 93.04 112 GLY A N 1
ATOM 857 C CA . GLY A 1 109 ? -55.873 11.592 1.979 1.00 89.92 112 GLY A CA 1
ATOM 858 C C . GLY A 1 109 ? -56.117 10.630 3.124 1.00 93.09 112 GLY A C 1
ATOM 859 O O . GLY A 1 109 ? -55.887 10.975 4.285 1.00 93.32 112 GLY A O 1
ATOM 860 N N . LYS A 1 110 ? -56.590 9.430 2.811 1.00 91.48 113 LYS A N 1
ATOM 861 C CA . LYS A 1 110 ? -56.852 8.427 3.837 1.00 92.17 113 LYS A CA 1
ATOM 862 C C . LYS A 1 110 ? -56.893 7.043 3.203 1.00 85.77 113 LYS A C 1
ATOM 863 O O . LYS A 1 110 ? -57.939 6.368 3.305 1.00 89.25 113 LYS A O 1
ATOM 870 N N . MET B 1 1 ? -44.457 -12.330 -1.736 1.00 52.68 1 MET B N 1
ATOM 871 C CA . MET B 1 1 ? -45.092 -12.044 -0.416 1.00 60.67 1 MET B CA 1
ATOM 872 C C . MET B 1 1 ? -46.166 -10.955 -0.499 1.00 51.12 1 MET B C 1
ATOM 873 O O . MET B 1 1 ? -47.249 -11.107 0.062 1.00 60.83 1 MET B O 1
ATOM 878 N N . GLU B 1 2 ? -45.873 -9.863 -1.201 1.00 51.96 2 GLU B N 1
ATOM 879 C CA . GLU B 1 2 ? -46.835 -8.771 -1.330 1.00 37.69 2 GLU B CA 1
ATOM 880 C C . GLU B 1 2 ? -46.890 -8.245 -2.760 1.00 29.57 2 GLU B C 1
ATOM 881 O O . GLU B 1 2 ? -45.897 -8.261 -3.481 1.00 32.02 2 GLU B O 1
ATOM 887 N N . ALA B 1 3 ? -48.063 -7.784 -3.171 1.00 24.82 3 ALA B N 1
ATOM 888 C CA . ALA B 1 3 ? -48.229 -7.250 -4.513 1.00 21.66 3 ALA B CA 1
ATOM 889 C C . ALA B 1 3 ? -48.930 -5.915 -4.396 1.00 26.43 3 ALA B C 1
ATOM 890 O O . ALA B 1 3 ? -49.803 -5.728 -3.546 1.00 26.95 3 ALA B O 1
ATOM 892 N N . LYS B 1 4 ? -48.550 -4.967 -5.229 1.00 23.50 4 LYS B N 1
ATOM 893 C CA . LYS B 1 4 ? -49.212 -3.692 -5.132 1.00 20.79 4 LYS B CA 1
ATOM 894 C C . LYS B 1 4 ? -49.296 -3.036 -6.485 1.00 18.68 4 LYS B C 1
ATOM 895 O O . LYS B 1 4 ? -48.625 -3.449 -7.438 1.00 22.88 4 LYS B O 1
ATOM 901 N N . ALA B 1 5 ? -50.147 -2.030 -6.570 1.00 18.15 5 ALA B N 1
ATOM 902 C CA . ALA B 1 5 ? -50.295 -1.264 -7.804 1.00 21.97 5 ALA B CA 1
ATOM 903 C C . ALA B 1 5 ? -50.639 0.150 -7.390 1.00 17.62 5 ALA B C 1
ATOM 904 O O . ALA B 1 5 ? -51.226 0.372 -6.335 1.00 15.35 5 ALA B O 1
ATOM 906 N N . ILE B 1 6 ? -50.270 1.117 -8.216 1.00 15.08 6 ILE B N 1
ATOM 907 C CA . ILE B 1 6 ? -50.578 2.497 -7.899 1.00 21.22 6 ILE B CA 1
ATOM 908 C C . ILE B 1 6 ? -51.072 3.191 -9.155 1.00 18.86 6 ILE B C 1
ATOM 909 O O . ILE B 1 6 ? -50.525 2.978 -10.238 1.00 24.63 6 ILE B O 1
ATOM 914 N N . ALA B 1 7 ? -52.117 4.000 -9.000 1.00 21.36 7 ALA B N 1
ATOM 915 C CA . ALA B 1 7 ? -52.671 4.775 -10.101 1.00 20.87 7 ALA B CA 1
ATOM 916 C C . ALA B 1 7 ? -52.402 6.212 -9.695 1.00 21.76 7 ALA B C 1
ATOM 917 O O . ALA B 1 7 ? -52.805 6.626 -8.618 1.00 17.49 7 ALA B O 1
ATOM 919 N N . ARG B 1 8 ? -51.735 6.966 -10.567 1.00 23.82 8 ARG B N 1
ATOM 920 C CA . ARG B 1 8 ? -51.375 8.342 -10.280 1.00 20.78 8 ARG B CA 1
ATOM 921 C C . ARG B 1 8 ? -52.190 9.363 -11.065 1.00 15.27 8 ARG B C 1
ATOM 922 O O . ARG B 1 8 ? -52.649 9.091 -12.177 1.00 17.74 8 ARG B O 1
ATOM 930 N N . TYR B 1 9 ? -52.346 10.535 -10.472 1.00 17.64 9 TYR B N 1
ATOM 931 C CA . TYR B 1 9 ? -53.082 11.646 -11.080 1.00 23.90 9 TYR B CA 1
ATOM 932 C C . TYR B 1 9 ? -54.505 11.295 -11.519 1.00 26.15 9 TYR B C 1
ATOM 933 O O . TYR B 1 9 ? -54.961 11.721 -12.589 1.00 25.39 9 TYR B O 1
ATOM 942 N N . VAL B 1 10 ? -55.209 10.523 -10.698 1.00 20.87 10 VAL B N 1
ATOM 943 C CA . VAL B 1 10 ? -56.582 10.157 -11.015 1.00 19.90 10 VAL B CA 1
ATOM 944 C C . VAL B 1 10 ? -57.412 11.424 -10.788 1.00 15.64 10 VAL B C 1
ATOM 945 O O . VAL B 1 10 ? -57.297 12.071 -9.750 1.00 18.66 10 VAL B O 1
ATOM 949 N N . ARG B 1 11 ? -58.261 11.769 -11.759 1.00 19.56 11 ARG B N 1
ATOM 950 C CA . ARG B 1 11 ? -59.041 13.002 -11.670 1.00 22.19 11 ARG B CA 1
ATOM 951 C C . ARG B 1 11 ? -60.248 12.948 -10.741 1.00 30.83 11 ARG B C 1
ATOM 952 O O . ARG B 1 11 ? -61.375 13.206 -11.151 1.00 35.12 11 ARG B O 1
ATOM 960 N N . ILE B 1 12 ? -60.002 12.617 -9.480 1.00 24.15 12 ILE B N 1
ATOM 961 C CA . ILE B 1 12 ? -61.067 12.544 -8.483 1.00 26.48 12 ILE B CA 1
ATOM 962 C C . ILE B 1 12 ? -60.528 13.092 -7.169 1.00 29.36 12 ILE B C 1
ATOM 963 O O . ILE B 1 12 ? -59.351 12.910 -6.843 1.00 26.85 12 ILE B O 1
ATOM 968 N N . SER B 1 13 ? -61.395 13.770 -6.426 1.00 26.81 13 SER B N 1
ATOM 969 C CA . SER B 1 13 ? -61.028 14.350 -5.145 1.00 29.09 13 SER B CA 1
ATOM 970 C C . SER B 1 13 ? -60.637 13.279 -4.126 1.00 29.03 13 SER B C 1
ATOM 971 O O . SER B 1 13 ? -61.369 12.308 -3.936 1.00 29.26 13 SER B O 1
ATOM 974 N N . PRO B 1 14 ? -59.483 13.448 -3.457 1.00 23.47 14 PRO B N 1
ATOM 975 C CA . PRO B 1 14 ? -59.011 12.490 -2.451 1.00 26.06 14 PRO B CA 1
ATOM 976 C C . PRO B 1 14 ? -60.066 12.221 -1.376 1.00 28.02 14 PRO B C 1
ATOM 977 O O . PRO B 1 14 ? -60.194 11.110 -0.885 1.00 25.33 14 PRO B O 1
ATOM 981 N N . ARG B 1 15 ? -60.819 13.250 -1.013 1.00 30.33 15 ARG B N 1
ATOM 982 C CA . ARG B 1 15 ? -61.845 13.081 0.004 1.00 34.52 15 ARG B CA 1
ATOM 983 C C . ARG B 1 15 ? -62.885 12.066 -0.473 1.00 35.24 15 ARG B C 1
ATOM 984 O O . ARG B 1 15 ? -63.330 11.215 0.298 1.00 37.98 15 ARG B O 1
ATOM 992 N N . LYS B 1 16 ? -63.260 12.143 -1.750 1.00 28.04 16 LYS B N 1
ATOM 993 C CA . LYS B 1 16 ? -64.246 11.221 -2.294 1.00 29.10 16 LYS B CA 1
ATOM 994 C C . LYS B 1 16 ? -63.687 9.803 -2.393 1.00 34.31 16 LYS B C 1
ATOM 995 O O . LYS B 1 16 ? -64.366 8.837 -2.056 1.00 30.69 16 LYS B O 1
ATOM 1001 N N . VAL B 1 17 ? -62.449 9.678 -2.862 1.00 26.19 17 VAL B N 1
ATOM 1002 C CA . VAL B 1 17 ? -61.841 8.357 -3.011 1.00 27.77 17 VAL B CA 1
ATOM 1003 C C . VAL B 1 17 ? -61.634 7.661 -1.675 1.00 24.20 17 VAL B C 1
ATOM 1004 O O . VAL B 1 17 ? -61.765 6.433 -1.581 1.00 24.46 17 VAL B O 1
ATOM 1008 N N . ARG B 1 18 ? -61.288 8.440 -0.651 1.00 19.66 18 ARG B N 1
ATOM 1009 C CA . ARG B 1 18 ? -61.058 7.900 0.695 1.00 35.18 18 ARG B CA 1
ATOM 1010 C C . ARG B 1 18 ? -62.270 7.117 1.173 1.00 20.97 18 ARG B C 1
ATOM 1011 O O . ARG B 1 18 ? -62.127 6.075 1.813 1.00 27.84 18 ARG B O 1
ATOM 1019 N N . LEU B 1 19 ? -63.456 7.628 0.873 1.00 26.17 19 LEU B N 1
ATOM 1020 C CA . LEU B 1 19 ? -64.701 6.960 1.241 1.00 29.19 19 LEU B CA 1
ATOM 1021 C C . LEU B 1 19 ? -64.748 5.547 0.672 1.00 29.92 19 LEU B C 1
ATOM 1022 O O . LEU B 1 19 ? -65.189 4.607 1.333 1.00 30.21 19 LEU B O 1
ATOM 1027 N N . VAL B 1 20 ? -64.297 5.404 -0.566 1.00 25.34 20 VAL B N 1
ATOM 1028 C CA . VAL B 1 20 ? -64.310 4.105 -1.222 1.00 23.88 20 VAL B CA 1
ATOM 1029 C C . VAL B 1 20 ? -63.253 3.111 -0.739 1.00 23.37 20 VAL B C 1
ATOM 1030 O O . VAL B 1 20 ? -63.577 1.941 -0.512 1.00 22.24 20 VAL B O 1
ATOM 1034 N N . VAL B 1 21 ? -61.996 3.547 -0.588 1.00 22.23 21 VAL B N 1
ATOM 1035 C CA . VAL B 1 21 ? -60.965 2.605 -0.162 1.00 22.21 21 VAL B CA 1
ATOM 1036 C C . VAL B 1 21 ? -61.189 2.050 1.242 1.00 20.98 21 VAL B C 1
ATOM 1037 O O . VAL B 1 21 ? -60.759 0.939 1.536 1.00 28.98 21 VAL B O 1
ATOM 1041 N N . ASP B 1 22 ? -61.863 2.802 2.105 1.00 30.31 22 ASP B N 1
ATOM 1042 C CA . ASP B 1 22 ? -62.112 2.301 3.456 1.00 36.81 22 ASP B CA 1
ATOM 1043 C C . ASP B 1 22 ? -63.102 1.140 3.432 1.00 34.48 22 ASP B C 1
ATOM 1044 O O . ASP B 1 22 ? -63.147 0.320 4.354 1.00 29.55 22 ASP B O 1
ATOM 1049 N N . LEU B 1 23 ? -63.894 1.056 2.369 1.00 30.29 23 LEU B N 1
ATOM 1050 C CA . LEU B 1 23 ? -64.853 -0.034 2.271 1.00 31.30 23 LEU B CA 1
ATOM 1051 C C . LEU B 1 23 ? -64.164 -1.368 1.977 1.00 22.33 23 LEU B C 1
ATOM 1052 O O . LEU B 1 23 ? -64.652 -2.421 2.387 1.00 32.09 23 LEU B O 1
ATOM 1057 N N . ILE B 1 24 ? -63.042 -1.337 1.260 1.00 26.88 24 ILE B N 1
ATOM 1058 C CA . ILE B 1 24 ? -62.377 -2.588 0.889 1.00 28.23 24 ILE B CA 1
ATOM 1059 C C . ILE B 1 24 ? -61.169 -3.044 1.707 1.00 24.54 24 ILE B C 1
ATOM 1060 O O . ILE B 1 24 ? -60.718 -4.180 1.566 1.00 21.52 24 ILE B O 1
ATOM 1065 N N . ARG B 1 25 ? -60.627 -2.169 2.535 1.00 28.08 25 ARG B N 1
ATOM 1066 C CA . ARG B 1 25 ? -59.463 -2.551 3.324 1.00 23.97 25 ARG B CA 1
ATOM 1067 C C . ARG B 1 25 ? -59.799 -3.768 4.191 1.00 30.41 25 ARG B C 1
ATOM 1068 O O . ARG B 1 25 ? -60.825 -3.791 4.878 1.00 27.82 25 ARG B O 1
ATOM 1076 N N . GLY B 1 26 ? -58.946 -4.785 4.133 1.00 27.61 26 GLY B N 1
ATOM 1077 C CA . GLY B 1 26 ? -59.149 -5.986 4.924 1.00 33.17 26 GLY B CA 1
ATOM 1078 C C . GLY B 1 26 ? -60.074 -7.049 4.347 1.00 28.52 26 GLY B C 1
ATOM 1079 O O . GLY B 1 26 ? -60.203 -8.125 4.925 1.00 32.36 26 GLY B O 1
ATOM 1080 N N . LYS B 1 27 ? -60.716 -6.760 3.221 1.00 28.47 27 LYS B N 1
ATOM 1081 C CA . LYS B 1 27 ? -61.638 -7.710 2.585 1.00 22.93 27 LYS B CA 1
ATOM 1082 C C . LYS B 1 27 ? -60.912 -8.640 1.618 1.00 29.77 27 LYS B C 1
ATOM 1083 O O . LYS B 1 27 ? -59.854 -8.291 1.092 1.00 26.07 27 LYS B O 1
ATOM 1089 N N . SER B 1 28 ? -61.472 -9.829 1.390 1.00 19.74 28 SER B N 1
ATOM 1090 C CA . SER B 1 28 ? -60.888 -10.752 0.424 1.00 23.67 28 SER B CA 1
ATOM 1091 C C . SER B 1 28 ? -61.043 -10.076 -0.935 1.00 24.60 28 SER B C 1
ATOM 1092 O O . SER B 1 28 ? -61.854 -9.170 -1.080 1.00 27.93 28 SER B O 1
ATOM 1095 N N . LEU B 1 29 ? -60.274 -10.515 -1.929 1.00 30.71 29 LEU B N 1
ATOM 1096 C CA . LEU B 1 29 ? -60.375 -9.932 -3.264 1.00 33.04 29 LEU B CA 1
ATOM 1097 C C . LEU B 1 29 ? -61.796 -10.087 -3.805 1.00 30.85 29 LEU B C 1
ATOM 1098 O O . LEU B 1 29 ? -62.380 -9.153 -4.362 1.00 23.15 29 LEU B O 1
ATOM 1103 N N . GLU B 1 30 ? -62.351 -11.284 -3.644 1.00 33.52 30 GLU B N 1
ATOM 1104 C CA . GLU B 1 30 ? -63.709 -11.555 -4.099 1.00 35.16 30 GLU B CA 1
ATOM 1105 C C . GLU B 1 30 ? -64.713 -10.593 -3.445 1.00 26.82 30 GLU B C 1
ATOM 1106 O O . GLU B 1 30 ? -65.548 -10.011 -4.128 1.00 29.63 30 GLU B O 1
ATOM 1112 N N . GLU B 1 31 ? -64.635 -10.429 -2.129 1.00 23.78 31 GLU B N 1
ATOM 1113 C CA . GLU B 1 31 ? -65.562 -9.536 -1.420 1.00 29.91 31 GLU B CA 1
ATOM 1114 C C . GLU B 1 31 ? -65.358 -8.084 -1.835 1.00 28.59 31 GLU B C 1
ATOM 1115 O O . GLU B 1 31 ? -66.316 -7.330 -1.979 1.00 23.45 31 GLU B O 1
ATOM 1121 N N . ALA B 1 32 ? -64.102 -7.687 -2.013 1.00 21.74 32 ALA B N 1
ATOM 1122 C CA . ALA B 1 32 ? -63.810 -6.300 -2.411 1.00 22.72 32 ALA B CA 1
ATOM 1123 C C . ALA B 1 32 ? -64.463 -5.949 -3.761 1.00 24.85 32 ALA B C 1
ATOM 1124 O O . ALA B 1 32 ? -65.069 -4.875 -3.918 1.00 21.38 32 ALA B O 1
ATOM 1126 N N . ARG B 1 33 ? -64.345 -6.864 -4.724 1.00 22.67 33 ARG B N 1
ATOM 1127 C CA . ARG B 1 33 ? -64.930 -6.698 -6.056 1.00 23.22 33 ARG B CA 1
ATOM 1128 C C . ARG B 1 33 ? -66.440 -6.507 -5.951 1.00 32.83 33 ARG B C 1
ATOM 1129 O O . ARG B 1 33 ? -67.018 -5.636 -6.603 1.00 29.78 33 ARG B O 1
ATOM 1137 N N . ASN B 1 34 ? -67.074 -7.342 -5.134 1.00 25.99 34 ASN B N 1
ATOM 1138 C CA . ASN B 1 34 ? -68.520 -7.279 -4.944 1.00 29.45 34 ASN B CA 1
ATOM 1139 C C . ASN B 1 34 ? -68.940 -5.941 -4.337 1.00 30.63 34 ASN B C 1
ATOM 1140 O O . ASN B 1 34 ? -69.918 -5.329 -4.763 1.00 29.55 34 ASN B O 1
ATOM 1145 N N . ILE B 1 35 ? -68.199 -5.488 -3.334 1.00 26.34 35 ILE B N 1
ATOM 1146 C CA . ILE B 1 35 ? -68.504 -4.224 -2.685 1.00 25.17 35 ILE B CA 1
ATOM 1147 C C . ILE B 1 35 ? -68.430 -3.066 -3.676 1.00 27.85 35 ILE B C 1
ATOM 1148 O O . ILE B 1 35 ? -69.307 -2.208 -3.702 1.00 23.69 35 ILE B O 1
ATOM 1153 N N . LEU B 1 36 ? -67.377 -3.042 -4.492 1.00 24.78 36 LEU B N 1
ATOM 1154 C CA . LEU B 1 36 ? -67.203 -1.955 -5.453 1.00 22.40 36 LEU B CA 1
ATOM 1155 C C . LEU B 1 36 ? -68.270 -1.976 -6.555 1.00 28.46 36 LEU B C 1
ATOM 1156 O O . LEU B 1 36 ? -68.609 -0.941 -7.115 1.00 29.02 36 LEU B O 1
ATOM 1161 N N . ARG B 1 37 ? -68.796 -3.154 -6.867 1.00 27.34 37 ARG 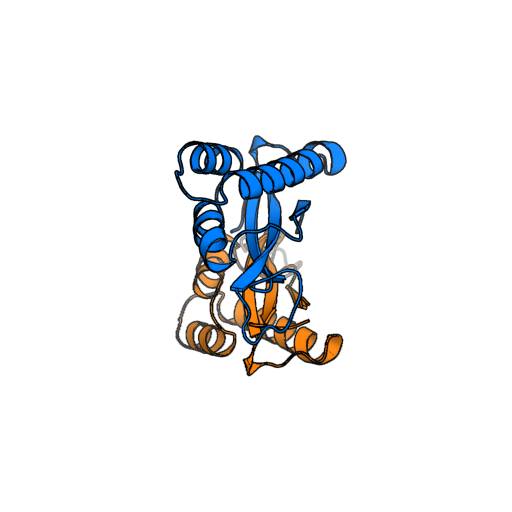B N 1
ATOM 1162 C CA . ARG B 1 37 ? -69.817 -3.254 -7.903 1.00 27.52 37 ARG B CA 1
ATOM 1163 C C . ARG B 1 37 ? -71.159 -2.742 -7.421 1.00 30.65 37 ARG B C 1
ATOM 1164 O O . ARG B 1 37 ? -71.938 -2.184 -8.190 1.00 36.28 37 ARG B O 1
ATOM 1172 N N . TYR B 1 38 ? -71.426 -2.903 -6.135 1.00 23.95 38 TYR B N 1
ATOM 1173 C CA . TYR B 1 38 ? -72.721 -2.490 -5.632 1.00 30.92 38 TYR B CA 1
ATOM 1174 C C . TYR B 1 38 ? -72.779 -1.166 -4.919 1.00 32.86 38 TYR B C 1
ATOM 1175 O O . TYR B 1 38 ? -73.842 -0.744 -4.475 1.00 41.82 38 TYR B O 1
ATOM 1184 N N . THR B 1 39 ? -71.642 -0.483 -4.831 1.00 31.21 39 THR B N 1
ATOM 1185 C CA . THR B 1 39 ? -71.658 0.825 -4.221 1.00 27.88 39 THR B CA 1
ATOM 1186 C C . THR B 1 39 ? -71.928 1.762 -5.396 1.00 27.07 39 THR B C 1
ATOM 1187 O O . THR B 1 39 ? -71.598 1.442 -6.534 1.00 36.23 39 THR B O 1
ATOM 1191 N N . ASN B 1 40 ? -72.546 2.903 -5.136 1.00 28.45 40 ASN B N 1
ATOM 1192 C CA . ASN B 1 40 ? -72.832 3.848 -6.215 1.00 30.62 40 ASN B CA 1
ATOM 1193 C C . ASN B 1 40 ? -72.001 5.122 -6.037 1.00 32.08 40 ASN B C 1
ATOM 1194 O O . ASN B 1 40 ? -72.277 6.151 -6.648 1.00 40.00 40 ASN B O 1
ATOM 1199 N N . LYS B 1 41 ? -70.977 5.047 -5.202 1.00 31.54 41 LYS B N 1
ATOM 1200 C CA . LYS B 1 41 ? -70.133 6.205 -4.932 1.00 37.73 41 LYS B CA 1
ATOM 1201 C C . LYS B 1 41 ? -69.170 6.556 -6.048 1.00 38.11 41 LYS B C 1
ATOM 1202 O O . LYS B 1 41 ? -68.566 5.680 -6.669 1.00 32.79 41 LYS B O 1
ATOM 1208 N N . ARG B 1 42 ? -69.038 7.854 -6.305 1.00 36.83 42 ARG B N 1
ATOM 1209 C CA . ARG B 1 42 ? -68.117 8.318 -7.326 1.00 36.20 42 ARG B CA 1
ATOM 1210 C C . ARG B 1 42 ? -66.733 7.899 -6.845 1.00 36.39 42 ARG B C 1
ATOM 1211 O O . ARG B 1 42 ? -66.360 8.130 -5.690 1.00 38.01 42 ARG B O 1
ATOM 1219 N N . GLY B 1 43 ? -65.977 7.266 -7.726 1.00 30.63 43 GLY B N 1
ATOM 1220 C CA . GLY B 1 43 ? -64.653 6.826 -7.341 1.00 36.65 43 GLY B CA 1
ATOM 1221 C C . GLY B 1 43 ? -64.508 5.315 -7.313 1.00 26.61 43 GLY B C 1
ATOM 1222 O O . GLY B 1 43 ? -63.395 4.814 -7.399 1.00 24.75 43 GLY B O 1
ATOM 1223 N N . ALA B 1 44 ? -65.616 4.590 -7.190 1.00 24.06 44 ALA B N 1
ATOM 1224 C CA . ALA B 1 44 ? -65.566 3.130 -7.156 1.00 26.07 44 ALA B CA 1
ATOM 1225 C C . ALA B 1 44 ? -64.871 2.568 -8.387 1.00 22.46 44 ALA B C 1
ATOM 1226 O O . ALA B 1 44 ? -64.058 1.650 -8.293 1.00 24.40 44 ALA B O 1
ATOM 1228 N N . TYR B 1 45 ? -65.210 3.109 -9.546 1.00 21.91 45 TYR B N 1
ATOM 1229 C CA . TYR B 1 45 ? -64.634 2.626 -10.780 1.00 22.40 45 TYR B CA 1
ATOM 1230 C C . TYR B 1 45 ? -63.107 2.725 -10.771 1.00 22.36 45 TYR B C 1
ATOM 1231 O O . TYR B 1 45 ? -62.410 1.787 -11.173 1.00 16.41 45 TYR B O 1
ATOM 1240 N N . PHE B 1 46 ? -62.582 3.852 -10.301 1.00 20.60 46 PHE B N 1
ATOM 1241 C CA . PHE B 1 46 ? -61.135 4.036 -10.292 1.00 20.91 46 PHE B CA 1
ATOM 1242 C C . PHE B 1 46 ? -60.451 3.126 -9.281 1.00 20.27 46 PHE B C 1
ATOM 1243 O O . PHE B 1 46 ? -59.360 2.626 -9.545 1.00 16.46 46 PHE B O 1
ATOM 1251 N N . VAL B 1 47 ? -61.098 2.890 -8.141 1.00 18.73 47 VAL B N 1
ATOM 1252 C CA . VAL B 1 47 ? -60.511 2.001 -7.140 1.00 18.41 47 VAL B CA 1
ATOM 1253 C C . VAL B 1 47 ? -60.563 0.569 -7.633 1.00 20.22 47 VAL B C 1
ATOM 1254 O O . VAL B 1 47 ? -59.646 -0.220 -7.388 1.00 22.35 47 VAL B O 1
ATOM 1258 N N . ALA B 1 48 ? -61.637 0.224 -8.342 1.00 19.70 48 ALA B N 1
ATOM 1259 C CA . ALA B 1 48 ? -61.758 -1.124 -8.865 1.00 16.00 48 ALA B CA 1
ATOM 1260 C C . ALA B 1 48 ? -60.659 -1.345 -9.896 1.00 19.35 48 ALA B C 1
ATOM 1261 O O . ALA B 1 48 ? -60.099 -2.438 -9.985 1.00 19.14 48 ALA B O 1
ATOM 1263 N N . LYS B 1 49 ? -60.335 -0.301 -10.654 1.00 16.65 49 LYS B N 1
ATOM 1264 C CA . LYS B 1 49 ? -59.305 -0.440 -11.666 1.00 23.87 49 LYS B CA 1
ATOM 1265 C C . LYS B 1 49 ? -57.945 -0.730 -11.031 1.00 26.52 49 LYS B C 1
ATOM 1266 O O . LYS B 1 49 ? -57.210 -1.587 -11.513 1.00 17.62 49 LYS B O 1
ATOM 1272 N N . VAL B 1 50 ? -57.610 -0.029 -9.946 1.00 19.99 50 VAL B N 1
ATOM 1273 C CA . VAL B 1 50 ? -56.327 -0.266 -9.294 1.00 20.98 50 VAL B CA 1
ATOM 1274 C C . VAL B 1 50 ? -56.292 -1.641 -8.632 1.00 18.64 50 VAL B C 1
ATOM 1275 O O . VAL B 1 50 ? -55.260 -2.295 -8.616 1.00 19.10 50 VAL B O 1
ATOM 1279 N N . LEU B 1 51 ? -57.425 -2.072 -8.081 1.00 17.25 51 LEU B N 1
ATOM 1280 C CA . LEU B 1 51 ? -57.519 -3.379 -7.442 1.00 16.84 51 LEU B CA 1
ATOM 1281 C C . LEU B 1 51 ? -57.239 -4.466 -8.472 1.00 21.71 51 LEU B C 1
ATOM 1282 O O . LEU B 1 51 ? -56.528 -5.432 -8.202 1.00 19.84 51 LEU B O 1
ATOM 1287 N N . GLU B 1 52 ? -57.795 -4.310 -9.665 1.00 18.74 52 GLU B N 1
ATOM 1288 C CA . GLU B 1 52 ? -57.578 -5.307 -10.702 1.00 19.76 52 GLU B CA 1
ATOM 1289 C C . GLU B 1 52 ? -56.123 -5.319 -11.175 1.00 22.60 52 GLU B C 1
ATOM 1290 O O . GLU B 1 52 ? -55.604 -6.366 -11.559 1.00 27.12 52 GLU B O 1
ATOM 1296 N N . SER B 1 53 ? -55.460 -4.168 -11.142 1.00 24.29 53 SER B N 1
ATOM 1297 C CA . SER B 1 53 ? -54.054 -4.099 -11.539 1.00 25.33 53 SER B CA 1
ATOM 1298 C C . SER B 1 53 ? -53.187 -4.789 -10.490 1.00 21.74 53 SER B C 1
ATOM 1299 O O . SER B 1 53 ? -52.220 -5.474 -10.833 1.00 19.81 53 SER B O 1
ATOM 1302 N N . ALA B 1 54 ? -53.527 -4.603 -9.215 1.00 20.66 54 ALA B N 1
ATOM 1303 C CA . ALA B 1 54 ? -52.769 -5.224 -8.136 1.00 21.78 54 ALA B CA 1
ATOM 1304 C C . ALA B 1 54 ? -52.924 -6.734 -8.203 1.00 26.05 54 ALA B C 1
ATOM 1305 O O . ALA B 1 54 ? -51.966 -7.474 -7.961 1.00 18.06 54 ALA B O 1
ATOM 1307 N N . ALA B 1 55 ? -54.128 -7.195 -8.517 1.00 19.00 55 ALA B N 1
ATOM 1308 C CA . ALA B 1 55 ? -54.354 -8.638 -8.611 1.00 27.46 55 ALA B CA 1
ATOM 1309 C C . ALA B 1 55 ? -53.519 -9.225 -9.762 1.00 27.16 55 ALA B C 1
ATOM 1310 O O . ALA B 1 55 ? -52.884 -10.284 -9.620 1.00 23.23 55 ALA B O 1
ATOM 1312 N N . ALA B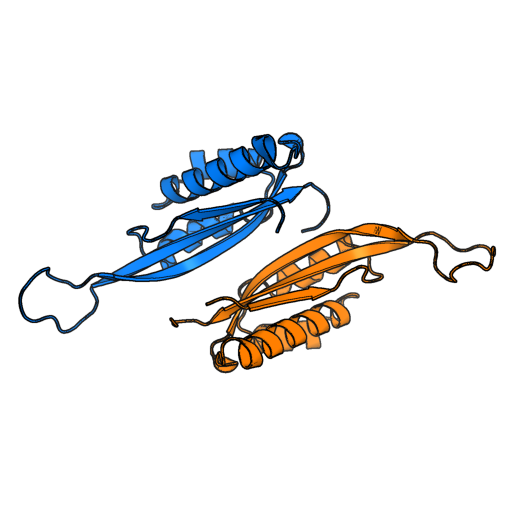 1 56 ? -53.524 -8.542 -10.901 1.00 26.78 56 ALA B N 1
ATOM 1313 C CA . ALA B 1 56 ? -52.754 -8.999 -12.050 1.00 28.62 56 ALA B CA 1
ATOM 1314 C C . ALA B 1 56 ? -51.264 -9.064 -11.691 1.00 30.41 56 ALA B C 1
ATOM 1315 O O . ALA B 1 56 ? -50.570 -9.991 -12.104 1.00 26.84 56 ALA B O 1
ATOM 1317 N N . ASN B 1 57 ? -50.779 -8.079 -10.932 1.00 23.91 57 ASN B N 1
ATOM 1318 C CA . ASN B 1 57 ? -49.383 -8.044 -10.504 1.00 23.24 57 ASN B CA 1
ATOM 1319 C C . ASN B 1 57 ? -49.078 -9.207 -9.578 1.00 32.34 57 ASN B C 1
ATOM 1320 O O . ASN B 1 57 ? -47.966 -9.751 -9.599 1.00 26.19 57 ASN B O 1
ATOM 1325 N N . ALA B 1 58 ? -50.052 -9.577 -8.748 1.00 28.42 58 ALA B N 1
ATOM 1326 C CA . ALA B 1 58 ? -49.868 -10.682 -7.813 1.00 27.89 58 ALA B CA 1
ATOM 1327 C C . ALA B 1 58 ? -49.757 -11.992 -8.597 1.00 40.04 58 ALA B C 1
ATOM 1328 O O . ALA B 1 58 ? -48.889 -12.825 -8.327 1.00 37.79 58 ALA B O 1
ATOM 1330 N N . VAL B 1 59 ? -50.629 -12.161 -9.583 1.00 27.18 59 VAL B N 1
ATOM 1331 C CA . VAL B 1 59 ? -50.618 -13.373 -10.403 1.00 36.32 59 VAL B CA 1
ATOM 1332 C C . VAL B 1 59 ? -49.426 -13.436 -11.365 1.00 38.82 59 VAL B C 1
ATOM 1333 O O . VAL B 1 59 ? -48.857 -14.499 -11.572 1.00 45.82 59 VAL B O 1
ATOM 1337 N N . ASN B 1 60 ? -49.041 -12.305 -11.944 1.00 32.20 60 ASN B N 1
ATOM 1338 C CA . ASN B 1 60 ? -47.916 -12.303 -12.878 1.00 44.31 60 ASN B CA 1
ATOM 1339 C C . ASN B 1 60 ? -46.545 -12.270 -12.222 1.00 42.52 60 ASN B C 1
ATOM 1340 O O . ASN B 1 60 ? -45.637 -12.982 -12.642 1.00 46.06 60 ASN B O 1
ATOM 1345 N N . ASN B 1 61 ? -46.380 -11.444 -11.198 1.00 38.84 61 ASN B N 1
ATOM 1346 C CA . ASN B 1 61 ? -45.087 -11.350 -10.539 1.00 33.75 61 ASN B CA 1
ATOM 1347 C C . ASN B 1 61 ? -44.750 -12.568 -9.681 1.00 40.38 61 ASN B C 1
ATOM 1348 O O . ASN B 1 61 ? -43.791 -13.281 -9.968 1.00 49.38 61 ASN B O 1
ATOM 1353 N N . HIS B 1 62 ? -45.541 -12.808 -8.640 1.00 36.80 62 HIS B N 1
ATOM 1354 C CA . HIS B 1 62 ? -45.272 -13.920 -7.731 1.00 44.00 62 HIS B CA 1
ATOM 1355 C C . HIS B 1 62 ? -46.121 -15.169 -7.937 1.00 41.64 62 HIS B C 1
ATOM 1356 O O . HIS B 1 62 ? -46.113 -16.067 -7.093 1.00 47.46 62 HIS B O 1
ATOM 1363 N N . ASP B 1 63 ? -46.843 -15.237 -9.049 1.00 45.42 63 ASP B N 1
ATOM 1364 C CA . ASP B 1 63 ? -47.697 -16.389 -9.325 1.00 52.39 63 ASP B CA 1
ATOM 1365 C C . ASP B 1 63 ? -48.613 -16.695 -8.140 1.00 55.94 63 ASP B C 1
ATOM 1366 O O . ASP B 1 63 ? -48.956 -17.848 -7.887 1.00 56.16 63 ASP B O 1
ATOM 1371 N N . ALA B 1 64 ? -48.999 -15.656 -7.409 1.00 42.85 64 ALA B N 1
ATOM 1372 C CA . ALA B 1 64 ? -49.875 -15.826 -6.261 1.00 48.89 64 ALA B CA 1
ATOM 1373 C C . ALA B 1 64 ? -51.246 -16.315 -6.734 1.00 41.39 64 ALA B C 1
ATOM 1374 O O . ALA B 1 64 ? -51.575 -16.211 -7.917 1.00 42.70 64 ALA B O 1
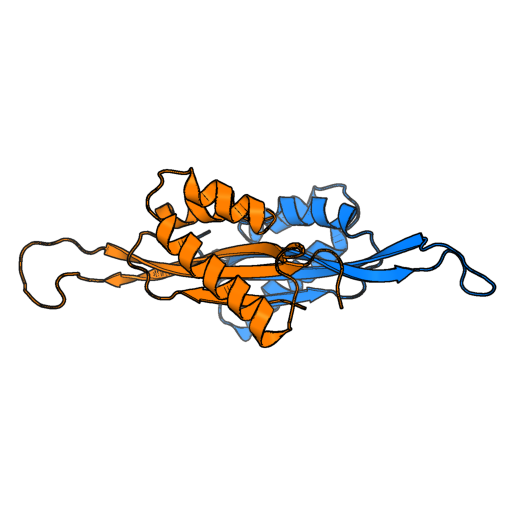ATOM 1376 N N . LEU B 1 65 ? -52.040 -16.842 -5.803 1.00 51.36 65 LEU B N 1
ATOM 1377 C CA . LEU B 1 65 ? -53.379 -17.354 -6.106 1.00 50.11 65 LEU B CA 1
ATOM 1378 C C . LEU B 1 65 ? -54.462 -16.320 -5.795 1.00 50.47 65 LEU B C 1
ATOM 1379 O O . LEU B 1 65 ? -54.568 -15.847 -4.665 1.00 40.04 65 LEU B O 1
ATOM 1384 N N . GLU B 1 66 ? -55.272 -15.988 -6.796 1.00 48.44 66 GLU B N 1
ATOM 1385 C CA . GLU B 1 66 ? -56.335 -15.001 -6.627 1.00 52.17 66 GLU B CA 1
ATOM 1386 C C . GLU B 1 66 ? -57.360 -15.303 -5.545 1.00 49.39 66 GLU B C 1
ATOM 1387 O O . GLU B 1 66 ? -57.930 -14.382 -4.965 1.00 41.69 66 GLU B O 1
ATOM 1393 N N . ASP B 1 67 ? -57.606 -16.581 -5.271 1.00 50.03 67 ASP B N 1
ATOM 1394 C CA . ASP B 1 67 ? -58.586 -16.942 -4.249 1.00 50.15 67 ASP B CA 1
ATOM 1395 C C . ASP B 1 67 ? -58.021 -16.808 -2.839 1.00 46.24 67 ASP B C 1
ATOM 1396 O O . ASP B 1 67 ? -58.746 -16.905 -1.844 1.00 46.69 67 ASP B O 1
ATOM 1401 N N . ARG B 1 68 ? -56.720 -16.568 -2.760 1.00 35.78 68 ARG B N 1
ATOM 1402 C CA . ARG B 1 68 ? -56.044 -16.409 -1.479 1.00 44.21 68 ARG B CA 1
ATOM 1403 C C . ARG B 1 68 ? -55.755 -14.932 -1.196 1.00 31.42 68 ARG B C 1
ATOM 1404 O O . ARG B 1 68 ? -55.373 -14.569 -0.084 1.00 38.18 68 ARG B O 1
ATOM 1412 N N . LEU B 1 69 ? -55.956 -14.086 -2.199 1.00 35.12 69 LEU B N 1
ATOM 1413 C CA . LEU B 1 69 ? -55.665 -12.665 -2.052 1.00 24.78 69 LEU B CA 1
ATOM 1414 C C . LEU B 1 69 ? -56.650 -11.855 -1.212 1.00 32.92 69 LEU B C 1
ATOM 1415 O O . LEU B 1 69 ? -57.861 -12.092 -1.231 1.00 28.50 69 LEU B O 1
ATOM 1420 N N . TYR B 1 70 ? -56.105 -10.891 -0.474 1.00 27.60 70 TYR B N 1
ATOM 1421 C CA . TYR B 1 70 ? -56.911 -9.992 0.339 1.00 30.41 70 TYR B CA 1
ATOM 1422 C C . TYR B 1 70 ? -56.220 -8.618 0.377 1.00 23.52 70 TYR B C 1
ATOM 1423 O O . TYR B 1 70 ? -55.018 -8.518 0.154 1.00 25.69 70 TYR B O 1
ATOM 1432 N N . VAL B 1 71 ? -56.990 -7.568 0.634 1.00 21.24 71 VAL B N 1
ATOM 1433 C CA . VAL B 1 71 ? -56.459 -6.206 0.664 1.00 22.92 71 VAL B CA 1
ATOM 1434 C C . VAL B 1 71 ? -55.836 -5.837 2.005 1.00 21.12 71 VAL B C 1
ATOM 1435 O O . VAL B 1 71 ? -56.547 -5.565 2.959 1.00 22.16 71 VAL B O 1
ATOM 1439 N N . LYS B 1 72 ? -54.506 -5.811 2.066 1.00 18.92 72 LYS B N 1
ATOM 1440 C CA . LYS B 1 72 ? -53.818 -5.468 3.308 1.00 27.00 72 LYS B CA 1
ATOM 1441 C C . LYS B 1 72 ? -53.857 -3.982 3.571 1.00 21.58 72 LYS B C 1
ATOM 1442 O O . LYS B 1 72 ? -5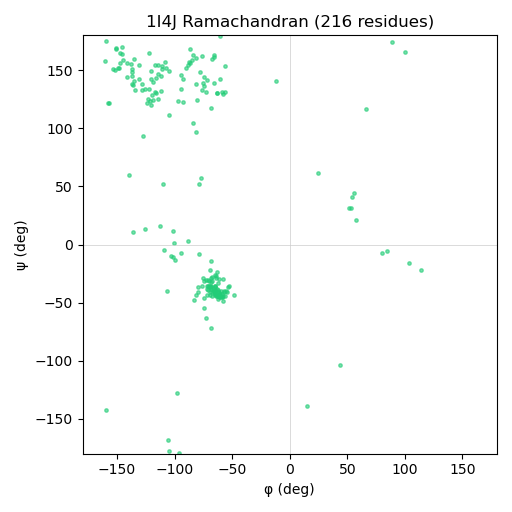3.938 -3.536 4.723 1.00 18.80 72 LYS B O 1
ATOM 1448 N N . ALA B 1 73 ? -53.781 -3.214 2.492 1.00 16.31 73 ALA B N 1
ATOM 1449 C CA . ALA B 1 73 ? -53.785 -1.774 2.600 1.00 22.06 73 ALA B CA 1
ATOM 1450 C C . ALA B 1 73 ? -54.340 -1.173 1.329 1.00 15.74 73 ALA B C 1
ATOM 1451 O O . ALA B 1 73 ? -54.232 -1.751 0.242 1.00 17.70 73 ALA B O 1
ATOM 1453 N N . ALA B 1 74 ? -54.935 -0.004 1.503 1.00 19.83 74 ALA B N 1
ATOM 1454 C CA . ALA B 1 74 ? -55.506 0.777 0.423 1.00 17.44 74 ALA B CA 1
ATOM 1455 C C . ALA B 1 74 ? -55.518 2.192 0.969 1.00 23.47 74 ALA B C 1
ATOM 1456 O O . ALA B 1 74 ? -56.082 2.452 2.034 1.00 20.12 74 ALA B O 1
ATOM 1458 N N . TYR B 1 75 ? -54.861 3.109 0.279 1.00 16.81 75 TYR B N 1
ATOM 1459 C CA . TYR B 1 75 ? -54.876 4.462 0.777 1.00 18.77 75 TYR B CA 1
ATOM 1460 C C . TYR B 1 75 ? -54.752 5.427 -0.369 1.00 18.57 75 TYR B C 1
ATOM 1461 O O . TYR B 1 75 ? -54.465 5.045 -1.507 1.00 14.33 75 TYR B O 1
ATOM 1470 N N . VAL B 1 76 ? -54.982 6.691 -0.069 1.00 16.77 76 VAL B N 1
ATOM 1471 C CA . VAL B 1 76 ? -54.920 7.684 -1.118 1.00 18.50 76 VAL B CA 1
ATOM 1472 C C . VAL B 1 76 ? -54.008 8.829 -0.729 1.00 23.45 76 VAL B C 1
ATOM 1473 O O . VAL B 1 76 ? -54.009 9.260 0.422 1.00 23.89 76 VAL B O 1
ATOM 1477 N N . ASP B 1 77 ? -53.199 9.287 -1.678 1.00 17.52 77 ASP B N 1
ATOM 1478 C CA . ASP B 1 77 ? -52.327 10.436 -1.432 1.00 23.23 77 ASP B CA 1
ATOM 1479 C C . ASP B 1 77 ? -52.837 11.583 -2.296 1.00 21.78 77 ASP B C 1
ATOM 1480 O O . ASP B 1 77 ? -53.327 11.355 -3.397 1.00 22.12 77 ASP B O 1
ATOM 1485 N N . GLU B 1 78 ? -52.741 12.809 -1.789 1.00 25.66 78 GLU B N 1
ATOM 1486 C CA . GLU B 1 78 ? -53.224 13.960 -2.530 1.00 27.92 78 GLU B CA 1
ATOM 1487 C C . GLU B 1 78 ? -52.301 14.330 -3.674 1.00 21.89 78 GLU B C 1
ATOM 1488 O O . GLU B 1 78 ? -51.083 14.334 -3.533 1.00 23.83 78 GLU B O 1
ATOM 1494 N N . GLY B 1 79 ? -52.895 14.623 -4.822 1.00 24.85 79 GLY B N 1
ATOM 1495 C CA . GLY B 1 79 ? -52.109 14.997 -5.975 1.00 23.62 79 GLY B CA 1
ATOM 1496 C C . GLY B 1 79 ? -52.271 16.493 -6.142 1.00 23.80 79 GLY B C 1
ATOM 1497 O O . GLY B 1 79 ? -52.922 17.137 -5.322 1.00 26.41 79 GLY B O 1
ATOM 1498 N N . PRO B 1 80 ? -51.678 17.082 -7.182 1.00 19.83 80 PRO B N 1
ATOM 1499 C CA . PRO B 1 80 ? -51.811 18.521 -7.391 1.00 22.21 80 PRO B CA 1
ATOM 1500 C C . PRO B 1 80 ? -53.176 18.865 -7.950 1.00 21.78 80 PRO B C 1
ATOM 1501 O O . PRO B 1 80 ? -53.875 17.998 -8.476 1.00 25.03 80 PRO B O 1
ATOM 1505 N N . ALA B 1 81 ? -53.551 20.139 -7.836 1.00 27.82 81 ALA B N 1
ATOM 1506 C CA . ALA B 1 81 ? -54.808 20.614 -8.396 1.00 26.12 81 ALA B CA 1
ATOM 1507 C C . ALA B 1 81 ? -54.493 20.754 -9.889 1.00 20.96 81 ALA B C 1
ATOM 1508 O O . ALA B 1 81 ? -53.347 21.030 -10.255 1.00 24.70 81 ALA B O 1
ATOM 1510 N N . VAL B 1 82 ? -55.484 20.547 -10.749 1.00 20.46 85 VAL B N 1
ATOM 1511 C CA . VAL B 1 82 ? -55.264 20.649 -12.192 1.00 21.97 85 VAL B CA 1
ATOM 1512 C C . VAL B 1 82 ? -56.404 21.384 -12.899 1.00 31.77 85 VAL B C 1
ATOM 1513 O O . VAL B 1 82 ? -57.523 21.429 -12.393 1.00 27.44 85 VAL B O 1
ATOM 1517 N N . LEU B 1 83 ? -56.111 21.972 -14.060 1.00 26.32 86 LEU B N 1
ATOM 1518 C CA . LEU B 1 83 ? -57.136 22.673 -14.827 1.00 35.89 86 LEU B CA 1
ATOM 1519 C C . LEU B 1 83 ? -57.555 21.826 -16.019 1.00 44.20 86 LEU B C 1
ATOM 1520 O O . LEU B 1 83 ? -56.774 21.605 -16.942 1.00 40.70 86 LEU B O 1
ATOM 1525 N N . PRO B 1 84 ? -58.797 21.318 -15.999 1.00 53.39 87 PRO B N 1
ATOM 1526 C CA . PRO B 1 84 ? -59.304 20.491 -17.097 1.00 62.52 87 PRO B CA 1
ATOM 1527 C C . PRO B 1 84 ? -59.312 21.280 -18.402 1.00 68.25 87 PRO B C 1
ATOM 1528 O O . PRO B 1 84 ? -58.936 22.453 -18.428 1.00 64.40 87 PRO B O 1
ATOM 1532 N N . ARG B 1 85 ? -59.749 20.637 -19.479 1.00 77.06 88 ARG B N 1
ATOM 1533 C CA . ARG B 1 85 ? -59.790 21.283 -20.788 1.00 86.48 88 ARG B CA 1
ATOM 1534 C C . ARG B 1 85 ? -58.394 21.760 -21.169 1.00 89.33 88 ARG B C 1
ATOM 1535 O O . ARG B 1 85 ? -58.240 22.649 -22.009 1.00 90.68 88 ARG B O 1
ATOM 1543 N N . ALA B 1 86 ? -57.384 21.159 -20.546 1.00 90.88 89 ALA B N 1
ATOM 1544 C CA . ALA B 1 86 ? -55.996 21.515 -20.808 1.00 94.86 89 ALA B CA 1
ATOM 1545 C C . ALA B 1 86 ? -55.856 23.031 -20.867 1.00 94.90 89 ALA B C 1
ATOM 1546 O O . ALA B 1 86 ? -55.861 23.707 -19.837 1.00 92.37 89 ALA B O 1
ATOM 1548 N N . ARG B 1 87 ? -55.742 23.559 -22.081 1.00 98.49 90 ARG B N 1
ATOM 1549 C CA . ARG B 1 87 ? -55.606 24.994 -22.274 1.00 102.80 90 ARG B CA 1
ATOM 1550 C C . ARG B 1 87 ? -56.625 25.544 -23.268 1.00 104.75 90 ARG B C 1
ATOM 1551 O O . ARG B 1 87 ? -56.395 25.546 -24.477 1.00 104.42 90 ARG B O 1
ATOM 1559 N N . GLY B 1 88 ? -57.756 26.004 -22.739 1.00 108.67 91 GLY B N 1
ATOM 1560 C CA . GLY B 1 88 ? -58.808 26.559 -23.572 1.00 112.07 91 GLY B CA 1
ATOM 1561 C C . GLY B 1 88 ? -59.385 27.831 -22.975 1.00 114.84 91 GLY B C 1
ATOM 1562 O O . GLY B 1 88 ? -60.414 28.330 -23.431 1.00 113.90 91 GLY B O 1
ATOM 1563 N N . ARG B 1 89 ? -58.706 28.349 -21.952 1.00 116.81 92 ARG B N 1
ATOM 1564 C CA . ARG B 1 89 ? -59.105 29.569 -21.249 1.00 116.32 92 ARG B CA 1
ATOM 1565 C C . ARG B 1 89 ? -60.590 29.910 -21.328 1.00 115.92 92 ARG B C 1
ATOM 1566 O O . ARG B 1 89 ? -60.972 30.959 -21.850 1.00 114.67 92 ARG B O 1
ATOM 1574 N N . ALA B 1 90 ? -61.426 29.019 -20.804 1.00 113.99 93 ALA B N 1
ATOM 1575 C CA . ALA B 1 90 ? -62.867 29.236 -20.796 1.00 112.18 93 ALA B CA 1
ATOM 1576 C C . ALA B 1 90 ? -63.261 29.775 -19.423 1.00 110.53 93 ALA B C 1
ATOM 1577 O O . ALA B 1 90 ? -62.688 30.757 -18.947 1.00 108.57 93 ALA B O 1
ATOM 1579 N N . ASP B 1 91 ? -64.236 29.131 -18.791 1.00 106.98 94 ASP B N 1
ATOM 1580 C CA . ASP B 1 91 ? -64.695 29.537 -17.466 1.00 103.71 94 ASP B CA 1
ATOM 1581 C C . ASP B 1 91 ? -64.965 28.300 -16.617 1.00 103.80 94 ASP B C 1
ATOM 1582 O O . ASP B 1 91 ? -66.088 28.082 -16.154 1.00 101.47 94 ASP B O 1
ATOM 1587 N N . ILE B 1 92 ? -63.926 27.494 -16.417 1.00 102.34 95 ILE B N 1
ATOM 1588 C CA . ILE B 1 92 ? -64.045 26.270 -15.634 1.00 100.60 95 ILE B CA 1
ATOM 1589 C C . ILE B 1 92 ? -63.228 26.328 -14.346 1.00 99.03 95 ILE B C 1
ATOM 1590 O O . ILE B 1 92 ? -62.236 27.054 -14.251 1.00 98.18 95 ILE B O 1
ATOM 1595 N N . ILE B 1 93 ? -63.659 25.551 -13.358 1.00 94.94 96 ILE B N 1
ATOM 1596 C CA . ILE B 1 93 ? -63.000 25.495 -12.060 1.00 86.88 96 ILE B CA 1
ATOM 1597 C C . ILE B 1 93 ? -61.862 24.475 -12.066 1.00 79.77 96 ILE B C 1
ATOM 1598 O O . ILE B 1 93 ? -61.722 23.679 -12.997 1.00 74.02 96 ILE B O 1
ATOM 1603 N N . LYS B 1 94 ? -61.053 24.517 -11.013 1.00 70.01 97 LYS B N 1
ATOM 1604 C CA . LYS B 1 94 ? -59.921 23.618 -10.834 1.00 64.84 97 LYS B CA 1
ATOM 1605 C C . LYS B 1 94 ? -60.357 22.396 -10.023 1.00 63.61 97 LYS B C 1
ATOM 1606 O O . LYS B 1 94 ? -61.157 22.518 -9.095 1.00 56.26 97 LYS B O 1
ATOM 1612 N N . LYS B 1 95 ? -59.835 21.223 -10.374 1.00 54.04 98 LYS B N 1
ATOM 1613 C CA . LYS B 1 95 ? -60.184 20.006 -9.656 1.00 46.56 98 LYS B CA 1
ATOM 1614 C C . LYS B 1 95 ? -58.953 19.350 -9.040 1.00 45.71 98 LYS B C 1
ATOM 1615 O O . LYS B 1 95 ? -57.847 19.450 -9.573 1.00 35.44 98 LYS B O 1
ATOM 1621 N N . ARG B 1 96 ? -59.158 18.676 -7.915 1.00 36.1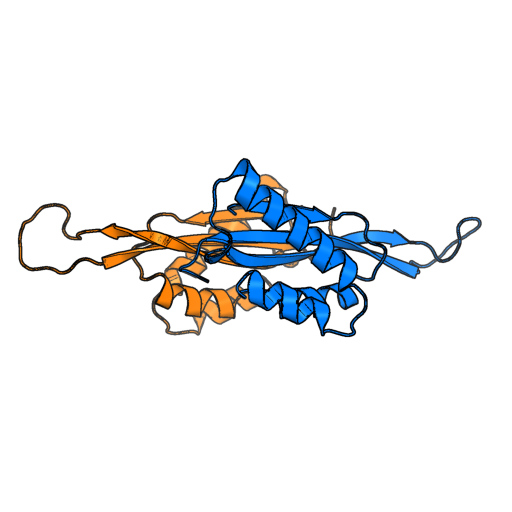4 99 ARG B N 1
ATOM 1622 C CA . ARG B 1 96 ? -58.072 18.001 -7.209 1.00 33.55 99 ARG B CA 1
ATOM 1623 C C . ARG B 1 96 ? -57.856 16.598 -7.764 1.00 30.43 99 ARG B C 1
ATOM 1624 O O . ARG B 1 96 ? -58.763 16.011 -8.362 1.00 35.54 99 ARG B O 1
ATOM 1632 N N . THR B 1 97 ? -56.649 16.067 -7.592 1.00 34.62 100 THR B N 1
ATOM 1633 C CA . THR B 1 97 ? -56.362 14.716 -8.066 1.00 24.57 100 THR B CA 1
ATOM 1634 C C . THR B 1 97 ? -55.881 13.834 -6.917 1.00 22.46 100 THR B C 1
ATOM 1635 O O . THR B 1 97 ? -55.504 14.331 -5.834 1.00 20.94 100 THR B O 1
ATOM 1639 N N . SER B 1 98 ? -55.901 12.525 -7.159 1.00 20.90 101 SER B N 1
ATOM 1640 C CA . SER B 1 98 ? -55.486 11.545 -6.161 1.00 19.06 101 SER B CA 1
ATOM 1641 C C . SER B 1 98 ? -54.503 10.518 -6.705 1.00 20.69 101 SER B C 1
ATOM 1642 O O . SER B 1 98 ? -54.477 10.231 -7.900 1.00 21.20 101 SER B O 1
ATOM 1645 N N . HIS B 1 99 ? -53.701 9.948 -5.811 1.00 19.27 102 HIS B N 1
ATOM 1646 C CA . HIS B 1 99 ? -52.798 8.872 -6.193 1.00 14.31 102 HIS B CA 1
ATOM 1647 C C . HIS B 1 99 ? -53.338 7.760 -5.315 1.00 19.21 102 HIS B C 1
ATOM 1648 O O . HIS B 1 99 ? -53.438 7.925 -4.106 1.00 23.14 102 HIS B O 1
ATOM 1655 N N . ILE B 1 100 ? -53.711 6.642 -5.926 1.00 18.25 103 ILE B N 1
ATOM 1656 C CA . ILE B 1 100 ? -54.305 5.537 -5.181 1.00 13.83 103 ILE B CA 1
ATOM 1657 C C . ILE B 1 100 ? -53.376 4.318 -5.128 1.00 14.05 103 ILE B C 1
ATOM 1658 O O . ILE B 1 100 ? -52.834 3.890 -6.147 1.00 16.42 103 ILE B O 1
ATOM 1663 N N . THR B 1 101 ? -53.203 3.774 -3.931 1.00 15.91 104 THR B N 1
ATOM 1664 C CA . THR B 1 101 ? -52.364 2.603 -3.746 1.00 14.48 104 THR B CA 1
ATOM 1665 C C . THR B 1 101 ? -53.151 1.458 -3.121 1.00 15.61 104 THR B C 1
ATOM 1666 O O . THR B 1 101 ? -53.906 1.666 -2.163 1.00 16.96 104 THR B O 1
ATOM 1670 N N . VAL B 1 102 ? -52.986 0.262 -3.681 1.00 11.74 105 VAL B N 1
ATOM 1671 C CA . VAL B 1 102 ? -53.637 -0.932 -3.130 1.00 18.34 105 VAL B CA 1
ATOM 1672 C C . VAL B 1 102 ? -52.539 -1.984 -2.959 1.00 16.78 105 VAL B C 1
ATOM 1673 O O . VAL B 1 102 ? -51.744 -2.205 -3.876 1.00 19.04 105 VAL B O 1
ATOM 1677 N N . ILE B 1 103 ? -52.501 -2.630 -1.799 1.00 13.48 106 ILE B N 1
ATOM 1678 C CA . ILE B 1 103 ? -51.502 -3.670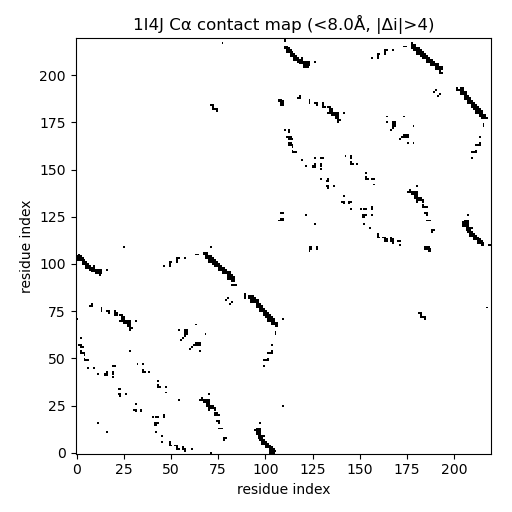 -1.544 1.00 16.26 106 ILE B CA 1
ATOM 1679 C C . ILE B 1 103 ? -52.255 -4.943 -1.188 1.00 17.88 106 ILE B C 1
ATOM 1680 O O . ILE B 1 103 ? -53.080 -4.938 -0.280 1.00 18.64 106 ILE B O 1
ATOM 1685 N N . LEU B 1 104 ? -51.972 -6.019 -1.910 1.00 19.26 107 LEU B N 1
ATOM 1686 C CA . LEU B 1 104 ? -52.638 -7.289 -1.675 1.00 15.09 107 LEU B CA 1
ATOM 1687 C C . LEU B 1 104 ? -51.676 -8.321 -1.083 1.00 24.80 107 LEU B C 1
ATOM 1688 O O . LEU B 1 104 ? -50.471 -8.285 -1.324 1.00 23.44 107 LEU B O 1
ATOM 1693 N N . GLY B 1 105 ? -52.227 -9.238 -0.303 1.00 25.78 108 GLY B N 1
ATOM 1694 C CA . GLY B 1 105 ? -51.424 -10.290 0.293 1.00 31.84 108 GLY B CA 1
ATOM 1695 C C . GLY B 1 105 ? -52.336 -11.498 0.321 1.00 35.59 108 GLY B C 1
ATOM 1696 O O . GLY B 1 105 ? -53.538 -11.345 0.149 1.00 32.47 108 GLY B O 1
ATOM 1697 N N . GLU B 1 106 ? -51.800 -12.695 0.518 1.00 52.37 109 GLU B N 1
ATOM 1698 C CA . GLU B 1 106 ? -52.673 -13.863 0.555 1.00 63.23 109 GLU B CA 1
ATOM 1699 C C . GLU B 1 106 ? -52.682 -14.516 1.932 1.00 65.91 109 GLU B C 1
ATOM 1700 O O . GLU B 1 106 ? -51.678 -14.490 2.641 1.00 58.71 109 GLU B O 1
ATOM 1706 N N . LYS B 1 107 ? -53.825 -15.086 2.316 1.00 75.21 110 LYS B N 1
ATOM 1707 C CA . LYS B 1 107 ? -53.933 -15.761 3.607 1.00 80.66 110 LYS B CA 1
ATOM 1708 C C . LYS B 1 107 ? -53.070 -17.013 3.527 1.00 84.70 110 LYS B C 1
ATOM 1709 O O . LYS B 1 107 ? -53.339 -17.899 2.717 1.00 86.99 110 LYS B O 1
ATOM 1715 N N . HIS B 1 108 ? -52.039 -17.081 4.365 1.00 90.54 111 HIS B N 1
ATOM 1716 C CA . HIS B 1 108 ? -51.123 -18.222 4.386 1.00 92.38 111 HIS B CA 1
ATOM 1717 C C . HIS B 1 108 ? -50.332 -18.279 3.075 1.00 94.03 111 HIS B C 1
ATOM 1718 O O . HIS B 1 108 ? -50.909 -18.460 2.002 1.00 91.86 111 HIS B O 1
ATOM 1725 N N . GLY B 1 109 ? -49.013 -18.124 3.163 1.00 97.99 112 GLY B N 1
ATOM 1726 C CA . GLY B 1 109 ? -48.189 -18.160 1.965 1.00 99.79 112 GLY B CA 1
ATOM 1727 C C . GLY B 1 109 ? -46.720 -18.453 2.217 1.00 101.78 112 GLY B C 1
ATOM 1728 O O . GLY B 1 109 ? -46.381 -19.265 3.078 1.00 101.35 112 GLY B O 1
ATOM 1729 N N . LYS B 1 110 ? -45.848 -17.791 1.458 1.00 103.20 113 LYS B N 1
ATOM 1730 C CA . LYS B 1 110 ? -44.402 -17.976 1.586 1.00 102.38 113 LYS B CA 1
ATOM 1731 C C . LYS B 1 110 ? -43.631 -16.749 1.096 1.00 101.72 113 LYS B C 1
ATOM 1732 O O . LYS B 1 110 ? -42.827 -16.893 0.149 1.00 102.64 113 LYS B O 1
#

Solvent-accessible surface area: 13240 Å² total; per-residue (Å²): 88,94,1,71,12,75,19,157,126,11,195,10,22,10,155,77,2,82,91,0,1,79,63,0,55,16,72,49,0,100,90,0,64,78,40,13,157,168,23,154,96,162,6,13,146,71,0,30,95,3,0,72,60,0,5,50,40,1,57,109,105,90,125,11,108,72,123,96,4,13,0,2,1,0,11,1,31,57,4,69,34,58,85,38,139,95,208,68,198,39,110,126,78,115,104,107,9,0,36,1,6,0,1,0,0,54,94,93,1,47,140,51,6,86,12,100,25,133,118,15,148,20,15,4,145,90,0,67,83,0,0,75,69,0,36,51,82,25,1,127,80,0,78,77,68,11,188,170,25,140,97,184,7,11,148,63,0,30,107,4,1,76,52,0,1,43,52,1,58,109,102,96,112,22,110,73,126,96,4,31,0,9,0,0,0,0,31,60,11,70,52,43,119,29,154,87,218,39,219,57,140,84,136,131,84,130,2,0,24,0,11,0,4,1,4,47,74,113,39,240

Foldseek 3Di:
DQFKFKDPFAADFQVQLQVLQVVFAFAQLVVNLVSLVPDPGPNSVVQNVRSVVRLCCCVVPVVHDSRFKGFNDKHKDWAAFDFPDPDDDGDDTPGTGIMIMTHIDGHDDD/DKFKFKDPFAQADQVQQQVLQVVFAFAQLVVNLVVLVPDPGPNSVVQNVRSVVRLVRCCPPVVDDSRFKGWNDKHKDWDAWADPVHDDPDDDDITTGIMIMTMMDGDDDD

Secondary structure (DSSP, 8-state):
--EEEEEEEESS-HHHHHHHHHHHTT-BHHHH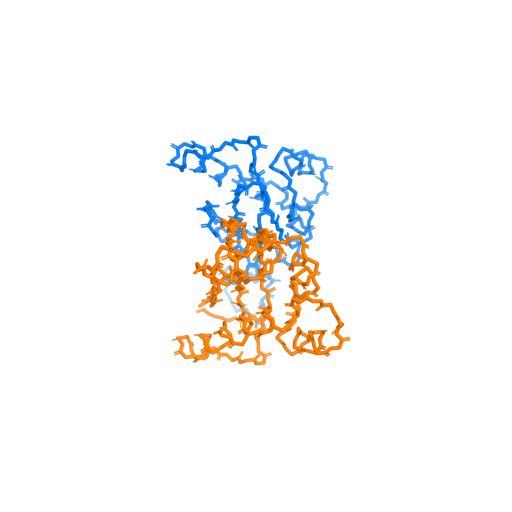HHHHHH---TTHHHHHHHHHHHHHHHHHTS---GGGEEEEEEEEEEEEEE-S-SSS---S--EEEEEEEEEEEESS--/--EEEEEEEESS-HHHHHHHHHHHTT-BHHHHHHHHHH---TTHHHHHHHHHHHHHHHHHHS---TTTEEEEEEEEEE---B-SSSS--SS---B--EEEEEEEEESS--